Protein AF-W9JDF4-F1 (afdb_monomer_lite)

Radius of gyration: 18.67 Å; chains: 1; bounding box: 46×38×52 Å

InterPro domains:
  IPR006047 Glycosyl hydrolase family 13, catalytic domain [PF00128] (5-193)
  IPR017853 Glycoside hydrolase superfamily [SSF51445] (3-193)

Secondary structure (DSSP, 8-state):
-HHHHTTS----EEE-TT---HHHHHHHH-TTSTT----SSEEE--HHHHTTEETTEEEEE----HHHHHHHHHHHHTHHHHHS---EE-S--TTS--HHHHHT---HHHHHHHHHHHHHHHHHSSSEE---TTGGGT--PPPTT--GGG--SHHHHHHHHHHHHHTTS-HHHHHHHHHHHHHH-GGGG-S--

Organism: NCBI:txid660029

pLDDT: mean 92.73, std 7.71, range [53.25, 98.44]

Structure (mmCIF, N/CA/C/O backbone):
data_AF-W9JDF4-F1
#
_entry.id   AF-W9JDF4-F1
#
loop_
_atom_site.group_PDB
_atom_site.id
_atom_site.type_symbol
_atom_site.label_atom_id
_atom_site.label_alt_id
_atom_site.label_comp_id
_atom_site.label_asym_id
_atom_site.label_entity_id
_atom_site.label_seq_id
_atom_site.pdbx_PDB_ins_code
_atom_site.Cartn_x
_atom_site.Cartn_y
_atom_site.Cartn_z
_atom_site.occupancy
_atom_site.B_iso_or_equiv
_atom_site.auth_seq_id
_atom_site.auth_comp_id
_atom_site.auth_asym_id
_atom_site.auth_atom_id
_atom_site.pdbx_PDB_model_num
ATOM 1 N N . MET A 1 1 ? -24.219 11.509 7.228 1.00 68.25 1 MET A N 1
ATOM 2 C CA . MET A 1 1 ? -24.043 10.063 6.974 1.00 68.25 1 MET A CA 1
ATOM 3 C C . MET A 1 1 ? -24.678 9.248 8.098 1.00 68.25 1 MET A C 1
ATOM 5 O O . MET A 1 1 ? -25.552 8.436 7.824 1.00 68.25 1 MET A O 1
ATOM 9 N N . GLU A 1 2 ? -24.360 9.594 9.345 1.00 68.94 2 GLU A N 1
ATOM 10 C CA . GLU A 1 2 ? -24.915 9.027 10.584 1.00 68.94 2 GLU A CA 1
ATOM 11 C C . GLU A 1 2 ? -26.438 8.776 10.569 1.00 68.94 2 GLU A C 1
ATOM 13 O O . GLU A 1 2 ? -26.867 7.648 10.764 1.00 68.94 2 GLU A O 1
ATOM 18 N N . GLN A 1 3 ? -27.273 9.767 10.224 1.00 75.50 3 GLN A N 1
ATOM 19 C CA . GLN A 1 3 ? -28.743 9.607 10.222 1.00 75.50 3 GLN A CA 1
ATOM 20 C C . GLN A 1 3 ? -29.271 8.511 9.276 1.00 75.50 3 GLN A C 1
ATOM 22 O O . GLN A 1 3 ? -30.348 7.967 9.507 1.00 75.50 3 GLN A O 1
ATOM 27 N N . VAL A 1 4 ? -28.539 8.201 8.200 1.00 83.94 4 VAL A N 1
ATOM 28 C CA . VAL A 1 4 ? -28.930 7.175 7.216 1.00 83.94 4 VAL A CA 1
ATOM 29 C C . VAL A 1 4 ? -28.522 5.781 7.690 1.00 83.94 4 VAL A C 1
ATOM 31 O O . VAL A 1 4 ? -29.221 4.810 7.413 1.00 83.94 4 VAL A O 1
ATOM 34 N N . MET A 1 5 ? -27.397 5.691 8.399 1.00 85.44 5 MET A N 1
ATOM 35 C CA . MET A 1 5 ? -26.805 4.436 8.864 1.00 85.44 5 MET A CA 1
ATOM 36 C C . MET A 1 5 ? -27.311 4.025 10.251 1.00 85.44 5 MET A C 1
ATOM 38 O O . MET A 1 5 ? -27.402 2.834 10.517 1.00 85.44 5 MET A O 1
ATOM 42 N N . ALA A 1 6 ? -27.731 4.985 11.083 1.00 83.38 6 ALA A N 1
ATOM 43 C CA . ALA A 1 6 ? -28.211 4.774 12.451 1.00 83.38 6 ALA A CA 1
ATOM 44 C C . ALA A 1 6 ? -29.293 3.684 12.629 1.00 83.38 6 ALA A C 1
ATOM 46 O O . ALA A 1 6 ? -29.303 3.049 13.682 1.00 83.38 6 ALA A O 1
ATOM 47 N N . PRO A 1 7 ? -30.209 3.426 11.669 1.00 90.38 7 PRO A N 1
ATOM 48 C CA . PRO A 1 7 ? -31.181 2.339 11.804 1.00 90.38 7 PRO A CA 1
ATOM 49 C C . PRO A 1 7 ? -30.606 0.921 11.646 1.00 90.38 7 PRO A C 1
ATOM 51 O O . PRO A 1 7 ? -31.348 -0.041 11.846 1.00 90.38 7 PRO A O 1
ATOM 54 N N . TYR A 1 8 ? -29.343 0.770 11.237 1.00 91.75 8 TYR A N 1
ATOM 55 C CA . TYR A 1 8 ? -28.735 -0.515 10.892 1.00 91.75 8 TYR A CA 1
ATOM 56 C C . TYR A 1 8 ? -27.576 -0.857 11.836 1.00 91.75 8 TYR A C 1
ATOM 58 O O . TYR A 1 8 ? -26.759 -0.003 12.161 1.00 91.75 8 TYR A O 1
ATOM 66 N N . ASP A 1 9 ? -27.475 -2.129 12.224 1.00 92.88 9 ASP A N 1
ATOM 67 C CA . ASP A 1 9 ? -26.302 -2.682 12.911 1.00 92.88 9 ASP A CA 1
ATOM 68 C C . ASP A 1 9 ? -25.243 -3.052 11.862 1.00 92.88 9 ASP A C 1
ATOM 70 O O . ASP A 1 9 ? -25.242 -4.153 11.304 1.00 92.88 9 ASP A O 1
ATOM 74 N N . ILE A 1 10 ? -24.431 -2.066 11.485 1.00 91.88 10 ILE A N 1
ATOM 75 C CA . ILE A 1 10 ? -23.431 -2.170 10.419 1.00 91.88 10 ILE A CA 1
ATOM 76 C C . ILE A 1 10 ? -22.098 -1.588 10.872 1.00 91.88 10 ILE A C 1
ATOM 78 O O . ILE A 1 10 ? -22.049 -0.717 11.732 1.00 91.88 10 ILE A O 1
ATOM 82 N N . MET A 1 11 ? -21.027 -2.050 10.229 1.00 92.00 11 MET A N 1
ATOM 83 C CA . MET A 1 11 ? -19.694 -1.471 10.342 1.00 92.00 11 MET A CA 1
ATOM 84 C C . MET A 1 11 ? -19.319 -0.787 9.028 1.00 92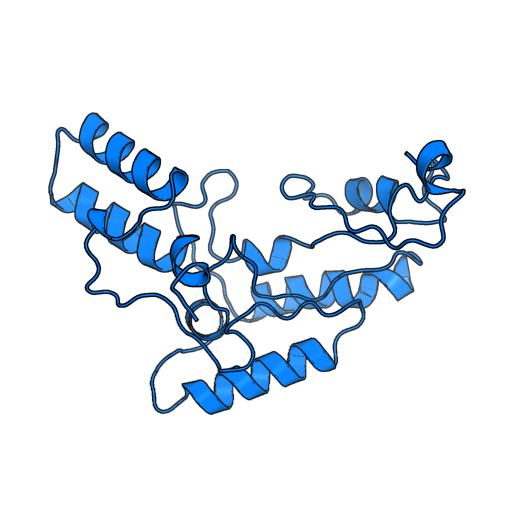.00 11 MET A C 1
ATOM 86 O O . MET A 1 11 ? -19.577 -1.308 7.938 1.00 92.00 11 MET A O 1
ATOM 90 N N . THR A 1 12 ? -18.693 0.375 9.142 1.00 93.12 12 THR A N 1
ATOM 91 C CA . THR A 1 12 ? -18.280 1.235 8.042 1.00 93.12 12 THR A CA 1
ATOM 92 C C . THR A 1 12 ? -16.779 1.483 8.077 1.00 93.12 12 THR A C 1
ATOM 94 O O . THR A 1 12 ? -16.187 1.814 9.102 1.00 93.12 12 THR A O 1
ATOM 97 N N . VAL A 1 13 ? -16.148 1.342 6.914 1.00 95.00 13 VAL A N 1
ATOM 98 C CA . VAL A 1 13 ? -14.732 1.649 6.724 1.00 95.00 13 VAL A CA 1
ATOM 99 C C . VAL A 1 13 ? -14.582 2.642 5.579 1.00 95.00 13 VAL A C 1
ATOM 101 O O . VAL A 1 13 ? -15.046 2.398 4.465 1.00 95.00 13 VAL A O 1
ATOM 104 N N . GLY A 1 14 ? -13.961 3.785 5.861 1.00 93.44 14 GLY A N 1
ATOM 105 C CA . GLY A 1 14 ? -13.687 4.823 4.870 1.00 93.44 14 GLY A CA 1
ATOM 106 C C . GLY A 1 14 ? -12.319 4.657 4.212 1.00 93.44 14 GLY A C 1
ATOM 107 O O . GLY A 1 14 ? -11.331 4.341 4.871 1.00 93.44 14 GLY A O 1
ATOM 108 N N . GLU A 1 15 ? -12.232 4.930 2.914 1.00 93.81 15 GLU A N 1
ATOM 109 C CA . GLU A 1 15 ? -10.959 5.065 2.202 1.00 93.81 15 GLU A CA 1
ATOM 110 C C . GLU A 1 15 ? -10.634 6.560 2.048 1.00 93.81 15 GLU A C 1
ATOM 112 O O . GLU A 1 15 ? -11.260 7.253 1.246 1.00 93.81 15 GLU A O 1
ATOM 117 N N . LEU A 1 16 ? -9.672 7.073 2.826 1.00 89.38 16 LEU A N 1
ATOM 118 C CA . LEU A 1 16 ? -9.290 8.496 2.836 1.00 89.38 16 LEU A CA 1
ATOM 119 C C . LEU A 1 16 ? -7.844 8.702 2.332 1.00 89.38 16 LEU A C 1
ATOM 121 O O . LEU A 1 16 ? -6.978 9.148 3.085 1.00 89.38 16 LEU A O 1
ATOM 125 N N . PRO A 1 17 ? -7.536 8.395 1.056 1.00 84.31 17 PRO A N 1
ATOM 126 C CA . PRO A 1 17 ? -6.156 8.340 0.564 1.00 84.31 17 PRO A CA 1
ATOM 127 C C . PRO A 1 17 ? -5.460 9.709 0.498 1.00 84.31 17 PRO A C 1
ATOM 129 O O . PRO A 1 17 ? -4.239 9.766 0.383 1.00 84.31 17 PRO A O 1
ATOM 132 N N . ASN A 1 18 ? -6.226 10.804 0.556 1.00 82.62 18 ASN A N 1
ATOM 133 C CA . ASN A 1 18 ? -5.736 12.181 0.454 1.00 82.62 18 ASN A CA 1
ATOM 134 C C . ASN A 1 18 ? -5.998 12.990 1.737 1.00 82.62 18 ASN A C 1
ATOM 136 O O . ASN A 1 18 ? -6.176 14.205 1.673 1.00 82.62 18 ASN A O 1
ATOM 140 N N . THR A 1 19 ? -6.039 12.320 2.889 1.00 85.94 19 THR A N 1
ATOM 141 C CA . THR A 1 19 ? -6.200 12.947 4.209 1.00 85.94 19 THR A CA 1
ATOM 142 C C . THR A 1 19 ? -4.969 12.623 5.064 1.00 85.94 19 THR A C 1
ATOM 144 O O . THR A 1 19 ? -5.023 11.725 5.901 1.00 85.94 19 THR A O 1
ATOM 147 N N . PRO A 1 20 ? -3.819 13.278 4.802 1.00 80.38 20 PRO A N 1
ATOM 148 C CA . PRO A 1 20 ? -2.547 12.935 5.446 1.00 80.38 20 PRO A CA 1
ATOM 149 C C . PRO A 1 20 ? -2.501 13.347 6.925 1.00 80.38 20 PRO A C 1
ATOM 151 O O . PRO A 1 20 ? -1.793 12.731 7.729 1.00 80.38 20 PRO A O 1
ATOM 154 N N . ASP A 1 21 ? -3.260 14.382 7.283 1.00 87.25 21 ASP A N 1
ATOM 155 C CA . ASP A 1 21 ? -3.288 14.936 8.626 1.00 87.25 21 ASP A CA 1
ATOM 156 C C . ASP A 1 21 ? -4.216 14.117 9.521 1.00 87.25 21 ASP A C 1
ATOM 158 O O . ASP A 1 21 ? -5.408 13.949 9.254 1.00 87.25 21 ASP A O 1
ATOM 162 N N . LEU A 1 22 ? -3.662 13.610 10.626 1.00 86.38 22 LEU A N 1
ATOM 163 C CA . LEU A 1 22 ? -4.410 12.768 11.557 1.00 86.38 22 LEU A CA 1
ATOM 164 C C . LEU A 1 22 ? -5.614 13.509 12.154 1.00 86.38 22 LEU A C 1
ATOM 166 O O . LEU A 1 22 ? -6.663 12.911 12.362 1.00 86.38 22 LEU A O 1
ATOM 170 N N . GLU A 1 23 ? -5.484 14.814 12.392 1.00 88.69 23 GLU A N 1
ATOM 171 C CA . GLU A 1 23 ? -6.574 15.650 12.901 1.00 88.69 23 GLU A CA 1
ATOM 172 C C . GLU A 1 23 ? -7.782 15.672 11.959 1.00 88.69 23 GLU A C 1
ATOM 174 O O . GLU A 1 23 ? -8.920 15.671 12.425 1.00 88.69 23 GLU A O 1
ATOM 179 N N . ASP A 1 24 ? -7.553 15.642 10.644 1.00 88.75 24 ASP A N 1
ATOM 180 C CA . ASP A 1 24 ? -8.631 15.577 9.661 1.00 88.75 24 ASP A CA 1
ATOM 181 C C . ASP A 1 24 ? -9.286 14.198 9.637 1.00 88.75 24 ASP A C 1
ATOM 183 O O . ASP A 1 24 ? -10.509 14.108 9.551 1.00 88.75 24 ASP A O 1
ATOM 187 N N . VAL A 1 25 ? -8.502 13.127 9.781 1.00 89.38 25 VAL A N 1
ATOM 188 C CA . VAL A 1 25 ? -9.035 11.763 9.916 1.00 89.38 25 VAL A CA 1
ATOM 189 C C . VAL A 1 25 ? -9.919 11.646 11.160 1.00 89.38 25 VAL A C 1
ATOM 191 O O . VAL A 1 25 ? -11.024 11.108 11.090 1.00 89.38 25 VAL A O 1
ATOM 194 N N . LEU A 1 26 ? -9.471 12.188 12.295 1.00 89.38 26 LEU A N 1
ATOM 195 C CA . LEU A 1 26 ? -10.186 12.108 13.571 1.00 89.38 26 LEU A CA 1
ATOM 196 C C . LEU A 1 26 ? -11.563 12.780 13.541 1.00 89.38 26 LEU A C 1
ATOM 198 O O . LEU A 1 26 ? -12.436 12.371 14.304 1.00 89.38 26 LEU A O 1
ATOM 202 N N . LYS A 1 27 ? -11.799 13.747 12.645 1.00 87.81 27 LYS A N 1
ATOM 203 C CA . LYS A 1 27 ? -13.133 14.345 12.441 1.00 87.81 27 LYS A CA 1
ATOM 204 C C . LYS A 1 27 ? -14.179 13.321 11.992 1.00 87.81 27 LYS A C 1
ATOM 206 O O . LYS A 1 27 ? -15.353 13.534 12.268 1.00 87.81 27 LYS A O 1
ATOM 211 N N . TYR A 1 28 ? -13.755 12.232 11.345 1.00 88.00 28 TYR A N 1
ATOM 212 C CA . TYR A 1 28 ? -14.642 11.189 10.825 1.00 88.00 28 TYR A CA 1
ATOM 213 C C . TYR A 1 28 ? -14.825 10.003 11.775 1.00 88.00 28 TYR A C 1
ATOM 215 O O . TYR A 1 28 ? -15.918 9.452 11.834 1.00 88.00 28 TYR A O 1
ATOM 223 N N . ILE A 1 29 ? -13.766 9.596 12.485 1.00 89.19 29 ILE A N 1
ATOM 224 C CA . ILE A 1 29 ? -13.743 8.329 13.243 1.00 89.19 29 ILE A CA 1
ATOM 225 C C . ILE A 1 29 ? -13.685 8.494 14.762 1.00 89.19 29 ILE A C 1
ATOM 227 O O . ILE A 1 29 ? -13.864 7.517 15.485 1.00 89.19 29 ILE A O 1
ATOM 231 N N . SER A 1 30 ? -13.374 9.690 15.277 1.00 85.56 30 SER A N 1
ATOM 232 C CA . SER A 1 30 ? -13.272 9.873 16.724 1.00 85.56 30 SER A CA 1
ATOM 233 C C . SER A 1 30 ? -14.647 10.153 17.328 1.00 85.56 30 SER A C 1
ATOM 235 O O . SER A 1 30 ? -15.294 11.121 16.920 1.00 85.56 30 SER A O 1
ATOM 237 N N . PRO A 1 31 ? -15.059 9.403 18.366 1.00 75.38 31 PRO A N 1
ATOM 238 C CA . PRO A 1 31 ? -16.312 9.665 19.075 1.00 75.38 31 PRO A CA 1
ATOM 239 C C . PRO A 1 31 ? -16.307 11.007 19.828 1.00 75.38 31 PRO A C 1
ATOM 241 O O . PRO A 1 31 ? -17.361 11.508 20.202 1.00 75.38 31 PRO A O 1
ATOM 244 N N . ASN A 1 32 ? -15.126 11.601 20.047 1.00 69.31 32 ASN A N 1
ATOM 245 C CA . ASN A 1 32 ? -14.938 12.834 20.816 1.00 69.31 32 ASN A CA 1
ATOM 246 C C . ASN A 1 32 ? -14.486 14.027 19.948 1.00 69.31 32 ASN A C 1
ATOM 248 O O . ASN A 1 32 ? -13.964 15.010 20.480 1.00 69.31 32 ASN A O 1
ATOM 252 N N . SER A 1 33 ? -14.614 13.947 18.618 1.00 67.56 33 SER A N 1
ATOM 253 C CA . SER A 1 33 ? -14.222 15.043 17.723 1.00 67.56 33 SER A CA 1
ATOM 254 C C . SER A 1 33 ? -15.092 16.294 17.941 1.00 67.56 33 SER A C 1
ATOM 256 O O . SER A 1 33 ? -16.210 16.210 18.444 1.00 67.56 33 SER A O 1
ATOM 258 N N . GLN A 1 34 ? -14.601 17.482 17.555 1.00 59.09 34 GLN A N 1
ATOM 259 C CA . GLN A 1 34 ? -15.353 18.745 17.700 1.00 59.09 34 GLN A CA 1
ATOM 260 C C . GLN A 1 34 ? -16.703 18.745 16.959 1.00 59.09 34 GLN A C 1
ATOM 262 O O . GLN A 1 34 ? -17.604 19.491 17.343 1.00 59.09 34 GLN A O 1
ATOM 267 N N . SER A 1 35 ? -16.847 17.928 15.911 1.00 54.78 35 SER A N 1
ATOM 268 C CA . SER A 1 35 ? -18.108 17.703 15.196 1.00 54.78 35 SER A CA 1
ATOM 269 C C . SER A 1 35 ? -19.040 16.718 15.911 1.00 54.78 35 SER A C 1
ATOM 271 O O . SER A 1 35 ? -20.215 16.662 15.563 1.00 54.78 35 SER A O 1
ATOM 273 N N . GLY A 1 36 ? -18.557 15.962 16.904 1.00 53.25 36 GLY A N 1
ATOM 274 C CA . GLY A 1 36 ? -19.337 15.018 17.712 1.00 53.25 36 GLY A CA 1
ATOM 275 C C . GLY A 1 36 ? -19.895 13.811 16.950 1.00 53.25 36 GLY A C 1
ATOM 276 O O . GLY A 1 36 ? -20.481 12.930 17.567 1.00 53.25 36 GLY A O 1
ATOM 277 N N . SER A 1 37 ? -19.718 13.757 15.630 1.00 62.38 37 SER A N 1
ATOM 278 C CA . SER A 1 37 ? -20.209 12.694 14.765 1.00 62.38 37 SER A CA 1
ATOM 279 C C . SER A 1 37 ? -19.054 11.769 14.405 1.00 62.38 37 SER A C 1
ATOM 281 O O . SER A 1 37 ? -18.238 12.086 13.538 1.00 62.38 37 SER A O 1
ATOM 283 N N . GLN A 1 38 ? -18.981 10.614 15.059 1.00 75.44 38 GLN A N 1
ATOM 284 C CA . GLN A 1 38 ? -18.322 9.454 14.469 1.00 75.44 38 GLN A CA 1
ATOM 285 C C . GLN A 1 38 ? -19.131 9.082 13.216 1.00 75.44 38 GLN A C 1
ATOM 287 O O . GLN A 1 38 ? -20.132 8.375 13.289 1.00 75.44 38 GLN A O 1
ATOM 292 N N . GLU A 1 39 ? -18.772 9.665 12.072 1.00 84.94 39 GLU A N 1
ATOM 293 C CA . GLU A 1 39 ? -19.497 9.478 10.813 1.00 84.94 39 GLU A CA 1
ATOM 294 C C . GLU A 1 39 ? -19.288 8.077 10.235 1.00 84.94 39 GLU A C 1
ATOM 296 O O . GLU A 1 39 ? -20.182 7.565 9.560 1.00 84.94 39 GLU A O 1
ATOM 301 N N . ILE A 1 40 ? -18.113 7.494 10.493 1.00 89.31 40 ILE A N 1
ATOM 302 C CA . ILE A 1 40 ? -17.710 6.140 10.106 1.00 89.31 40 ILE A CA 1
ATOM 303 C C . ILE A 1 40 ? -16.893 5.484 11.228 1.00 89.31 40 ILE A C 1
ATOM 305 O O . ILE A 1 40 ? -16.292 6.171 12.053 1.00 89.31 40 ILE A O 1
ATOM 309 N N . ASP A 1 41 ? -16.837 4.152 11.259 1.00 90.81 41 ASP A N 1
ATOM 310 C CA . ASP A 1 41 ? -16.242 3.412 12.382 1.00 90.81 41 ASP A CA 1
ATOM 311 C C . ASP A 1 41 ? -14.714 3.383 12.352 1.00 90.81 41 ASP A C 1
ATOM 313 O O . ASP A 1 41 ? -14.062 3.403 13.395 1.00 90.81 41 ASP A O 1
ATOM 317 N N . MET A 1 42 ? -14.132 3.310 11.156 1.00 92.75 42 MET A N 1
ATOM 318 C CA . MET A 1 42 ? -12.686 3.233 10.952 1.00 92.75 42 MET A CA 1
ATOM 319 C C . MET A 1 42 ? -12.295 3.693 9.546 1.00 92.75 42 MET A C 1
ATOM 321 O O . MET A 1 42 ? -13.138 3.842 8.661 1.00 92.75 42 MET A O 1
ATOM 325 N N . VAL A 1 43 ? -10.998 3.892 9.313 1.00 93.06 43 VAL A N 1
ATOM 326 C CA . VAL A 1 43 ? -10.466 4.235 7.985 1.00 93.06 43 VAL A CA 1
ATOM 327 C C . VAL A 1 43 ? -9.317 3.329 7.577 1.00 93.06 43 VAL A C 1
ATOM 329 O O . VAL A 1 43 ? -8.549 2.852 8.417 1.00 93.06 43 VAL A O 1
ATOM 332 N N . PHE A 1 44 ? -9.163 3.133 6.270 1.00 93.81 44 PHE A N 1
ATOM 333 C CA . PHE A 1 44 ? -7.930 2.607 5.705 1.00 93.81 44 PHE A CA 1
ATOM 334 C C . PHE A 1 44 ? -6.813 3.638 5.833 1.00 93.81 44 PHE A C 1
ATOM 336 O O . PHE A 1 44 ? -6.872 4.722 5.254 1.00 93.81 44 PHE A O 1
ATOM 343 N N . ASN A 1 45 ? -5.778 3.269 6.582 1.00 86.19 45 ASN A N 1
ATOM 344 C CA . ASN A 1 45 ? -4.544 4.028 6.679 1.00 86.19 45 ASN A CA 1
ATOM 345 C C . ASN A 1 45 ? -3.671 3.834 5.428 1.00 86.19 45 ASN A C 1
ATOM 347 O O . ASN A 1 45 ? -3.238 2.721 5.126 1.00 86.19 45 ASN A O 1
ATOM 351 N N . PHE A 1 46 ? -3.336 4.936 4.758 1.00 91.44 46 PHE A N 1
ATOM 352 C CA . PHE A 1 46 ? -2.467 4.918 3.586 1.00 91.44 46 PHE A CA 1
ATOM 353 C C . PHE A 1 46 ? -0.985 5.169 3.881 1.00 91.44 46 PHE A C 1
ATOM 355 O O . PHE A 1 46 ? -0.171 4.916 2.997 1.00 91.44 46 PHE A O 1
ATOM 362 N N . ASP A 1 47 ? -0.601 5.593 5.088 1.00 91.94 47 ASP A N 1
ATOM 363 C CA . ASP A 1 47 ? 0.785 5.938 5.436 1.00 91.94 47 ASP A CA 1
ATOM 364 C C . ASP A 1 47 ? 1.744 4.783 5.124 1.00 91.94 47 ASP A C 1
ATOM 366 O O . ASP A 1 47 ? 2.719 4.958 4.399 1.00 91.94 47 ASP A O 1
ATOM 370 N N . THR A 1 48 ? 1.426 3.575 5.604 1.00 92.94 48 THR A N 1
ATOM 371 C CA . THR A 1 48 ? 2.276 2.389 5.419 1.00 92.94 48 THR A CA 1
ATOM 372 C C . THR A 1 48 ? 2.335 1.956 3.956 1.00 92.94 48 THR A C 1
ATOM 374 O O . THR A 1 48 ? 3.404 1.644 3.435 1.00 92.94 48 THR A O 1
ATOM 377 N N . VAL A 1 49 ? 1.194 1.935 3.261 1.00 93.44 49 VAL A N 1
ATOM 378 C CA . VAL A 1 49 ? 1.129 1.453 1.873 1.00 93.44 49 VAL A CA 1
ATOM 379 C C . VAL A 1 49 ? 1.579 2.498 0.852 1.00 93.44 49 VAL A C 1
ATOM 381 O O . VAL A 1 49 ? 1.894 2.128 -0.279 1.00 93.44 49 VAL A O 1
ATOM 384 N N . ASN A 1 50 ? 1.682 3.771 1.232 1.00 93.12 50 ASN A N 1
ATOM 385 C CA . ASN A 1 50 ? 2.285 4.827 0.420 1.00 93.12 50 ASN A CA 1
ATOM 386 C C . ASN A 1 50 ? 3.803 4.931 0.607 1.00 93.12 50 ASN A C 1
ATOM 388 O O . ASN A 1 50 ? 4.448 5.634 -0.171 1.00 93.12 50 ASN A O 1
ATOM 392 N N . LEU A 1 51 ? 4.401 4.214 1.566 1.00 94.06 51 LEU A N 1
ATOM 393 C CA . LEU A 1 51 ? 5.858 4.146 1.673 1.00 94.06 51 LEU A CA 1
ATOM 394 C C . LEU A 1 51 ? 6.487 3.705 0.349 1.00 94.06 51 LEU A C 1
ATOM 396 O O . LEU A 1 51 ? 6.019 2.784 -0.335 1.00 94.06 51 LEU A O 1
ATOM 400 N N . GLY A 1 52 ? 7.549 4.419 -0.016 1.00 93.00 52 GLY A N 1
ATOM 401 C CA . GLY A 1 52 ? 8.242 4.251 -1.285 1.00 93.00 52 GLY A CA 1
ATOM 402 C C . GLY A 1 52 ? 7.555 4.892 -2.490 1.00 93.00 52 GLY A C 1
ATOM 403 O O . GLY A 1 52 ? 8.021 4.688 -3.608 1.00 93.00 52 GLY A O 1
ATOM 404 N N . GLN A 1 53 ? 6.485 5.672 -2.305 1.00 93.19 53 GLN A N 1
ATOM 405 C CA . GLN A 1 53 ? 5.807 6.421 -3.370 1.00 93.19 53 GLN A CA 1
ATOM 406 C C . GLN A 1 53 ? 5.988 7.928 -3.158 1.00 93.19 53 GLN A C 1
ATOM 408 O O . GLN A 1 53 ? 5.843 8.424 -2.042 1.00 93.19 53 GLN A O 1
ATOM 413 N N . THR A 1 54 ? 6.277 8.679 -4.225 1.00 93.62 54 THR A N 1
ATOM 414 C CA . THR A 1 54 ? 6.321 10.147 -4.134 1.00 93.62 54 THR A CA 1
ATOM 415 C C . THR A 1 54 ? 4.908 10.702 -3.900 1.00 93.62 54 THR A C 1
ATOM 417 O O . THR A 1 54 ? 3.993 10.359 -4.659 1.00 93.62 54 THR A O 1
ATOM 420 N N . PRO A 1 55 ? 4.697 11.592 -2.909 1.00 88.69 55 PRO A N 1
ATOM 421 C CA . PRO A 1 55 ? 3.415 12.265 -2.712 1.00 88.69 55 PRO A CA 1
ATOM 422 C C . PRO A 1 55 ? 2.929 12.955 -3.993 1.00 88.69 55 PRO A C 1
ATOM 424 O O . PRO A 1 55 ? 3.669 13.694 -4.639 1.00 88.69 55 PRO A O 1
ATOM 427 N N . GLY A 1 56 ? 1.688 12.680 -4.395 1.00 87.50 56 GLY A N 1
ATOM 428 C CA . GLY A 1 56 ? 1.100 13.210 -5.632 1.00 87.50 56 GLY A CA 1
ATOM 429 C C . GLY A 1 56 ? 1.568 12.532 -6.927 1.00 87.50 56 GLY A C 1
ATOM 430 O O . GLY A 1 56 ? 0.933 12.721 -7.963 1.00 87.50 56 GLY A O 1
ATOM 431 N N . ASN A 1 57 ? 2.611 11.695 -6.894 1.00 91.06 57 ASN A N 1
ATOM 432 C CA . ASN A 1 57 ? 3.061 10.923 -8.050 1.00 91.06 57 ASN A CA 1
ATOM 433 C C . ASN A 1 57 ? 3.566 9.527 -7.658 1.00 91.06 57 ASN A C 1
ATOM 435 O O . ASN A 1 57 ? 4.762 9.279 -7.519 1.00 91.06 57 ASN A O 1
ATOM 439 N N . ARG A 1 58 ? 2.634 8.575 -7.573 1.00 91.69 58 ARG A N 1
ATOM 440 C CA . ARG A 1 58 ? 2.928 7.167 -7.266 1.00 91.69 58 ARG A CA 1
ATOM 441 C C . ARG A 1 58 ? 3.982 6.542 -8.187 1.00 91.69 58 ARG A C 1
ATOM 443 O O . ARG A 1 58 ? 4.721 5.675 -7.740 1.00 91.69 58 ARG A O 1
ATOM 450 N N . PHE A 1 59 ? 4.035 6.952 -9.454 1.00 95.06 59 PHE A N 1
ATOM 451 C CA . PHE A 1 59 ? 4.914 6.362 -10.467 1.00 95.06 59 PHE A CA 1
ATOM 452 C C . PHE A 1 59 ? 6.354 6.856 -10.397 1.00 95.06 59 PHE A C 1
ATOM 454 O O . PHE A 1 59 ? 7.164 6.491 -11.244 1.00 95.06 59 PHE A O 1
ATOM 461 N N . LEU A 1 60 ? 6.675 7.681 -9.402 1.00 93.44 60 LEU A N 1
ATOM 462 C CA . LEU A 1 60 ? 8.036 8.040 -9.058 1.00 93.44 60 LEU A CA 1
ATOM 463 C C . LEU A 1 60 ? 8.367 7.402 -7.701 1.00 93.44 60 LEU A C 1
ATOM 465 O O . LEU A 1 60 ? 8.036 7.976 -6.658 1.00 93.44 60 LEU A O 1
ATOM 469 N N . PRO A 1 61 ? 8.952 6.194 -7.681 1.00 93.44 61 PRO A N 1
ATOM 470 C CA . PRO A 1 61 ? 9.268 5.521 -6.434 1.00 93.44 61 PRO A CA 1
ATOM 471 C C . PRO A 1 61 ? 10.414 6.224 -5.701 1.00 93.44 61 PRO A C 1
ATOM 473 O O . PRO A 1 61 ? 11.394 6.641 -6.317 1.00 93.44 61 PRO A O 1
ATOM 476 N N . ILE A 1 62 ? 10.325 6.287 -4.378 1.00 95.25 62 ILE A N 1
ATOM 477 C CA . ILE A 1 62 ? 11.380 6.797 -3.490 1.00 95.25 62 ILE A CA 1
ATOM 478 C C . ILE A 1 62 ? 11.882 5.685 -2.571 1.00 95.25 62 ILE A C 1
ATOM 480 O O . ILE A 1 62 ? 11.249 4.638 -2.429 1.00 95.25 62 ILE A O 1
ATOM 484 N N . SER A 1 63 ? 13.057 5.871 -1.979 1.00 94.19 63 SER A N 1
ATOM 485 C CA . SER A 1 63 ? 13.553 4.970 -0.940 1.00 94.19 63 SER A CA 1
ATOM 486 C C . SER A 1 63 ? 12.847 5.237 0.386 1.00 94.19 63 SER A C 1
ATOM 488 O O . SER A 1 63 ? 12.546 6.384 0.705 1.00 94.19 63 SER A O 1
ATOM 490 N N . PHE A 1 64 ? 12.658 4.184 1.166 1.00 95.56 64 PHE A N 1
ATOM 491 C CA . PHE A 1 64 ? 12.276 4.232 2.573 1.00 95.56 64 PHE A CA 1
ATOM 492 C C . PHE A 1 64 ? 13.098 3.178 3.319 1.00 95.56 64 PHE A C 1
ATOM 494 O O . PHE A 1 64 ? 13.669 2.280 2.687 1.00 95.56 64 PHE A O 1
ATOM 501 N N . ASP A 1 65 ? 13.170 3.280 4.638 1.00 95.19 65 ASP A N 1
ATOM 502 C CA . ASP A 1 65 ? 13.854 2.310 5.485 1.00 95.19 65 ASP A CA 1
ATOM 503 C C . ASP A 1 65 ? 12.905 1.603 6.475 1.00 95.19 65 ASP A C 1
ATOM 505 O O . ASP A 1 65 ? 11.690 1.814 6.524 1.00 95.19 65 ASP A O 1
ATOM 509 N N . ASN A 1 66 ? 13.473 0.713 7.290 1.00 93.88 66 ASN A N 1
ATOM 510 C CA . ASN A 1 66 ? 12.713 -0.021 8.301 1.00 93.88 66 ASN A CA 1
ATOM 511 C C . ASN A 1 66 ? 12.162 0.881 9.419 1.00 93.88 66 ASN A C 1
ATOM 513 O O . ASN A 1 66 ? 11.210 0.488 10.097 1.00 93.88 66 ASN A O 1
ATOM 517 N N . ASN A 1 67 ? 12.773 2.039 9.669 1.00 96.50 67 ASN A N 1
ATOM 518 C CA . ASN A 1 67 ? 12.288 2.993 10.659 1.00 96.50 67 ASN A CA 1
ATOM 519 C C . ASN A 1 67 ? 11.063 3.729 10.130 1.00 96.50 67 ASN A C 1
ATOM 521 O O . ASN A 1 67 ? 10.105 3.865 10.887 1.00 96.50 67 ASN A O 1
ATOM 525 N N . ASP A 1 68 ? 11.048 4.104 8.849 1.00 96.38 68 ASP A N 1
ATOM 526 C CA . ASP A 1 68 ? 9.870 4.677 8.189 1.00 96.38 68 ASP A CA 1
ATOM 527 C C . ASP A 1 68 ? 8.675 3.719 8.309 1.00 96.38 68 ASP A C 1
ATOM 529 O O . ASP A 1 68 ? 7.608 4.095 8.798 1.00 96.38 68 ASP A O 1
ATOM 533 N N . PHE A 1 69 ? 8.887 2.438 7.981 1.00 95.75 69 PHE A N 1
ATOM 534 C CA . PHE A 1 69 ? 7.866 1.393 8.111 1.00 95.75 69 PHE A CA 1
ATOM 535 C C . PHE A 1 69 ? 7.340 1.257 9.545 1.00 95.75 69 PHE A C 1
ATOM 537 O O . PHE A 1 69 ? 6.131 1.300 9.783 1.00 95.75 69 PHE A O 1
ATOM 544 N N . LYS A 1 70 ? 8.238 1.152 10.530 1.00 95.38 70 LYS A N 1
ATOM 545 C CA . LYS A 1 70 ? 7.859 1.059 11.950 1.00 95.38 70 LYS A CA 1
ATOM 546 C C . LYS A 1 70 ? 7.142 2.308 12.447 1.00 95.38 70 LYS A C 1
ATOM 548 O O . LYS A 1 70 ? 6.231 2.186 13.266 1.00 95.38 70 LYS A O 1
ATOM 553 N N . HIS A 1 71 ? 7.551 3.489 11.991 1.00 95.12 71 HIS A N 1
ATOM 554 C CA . HIS A 1 71 ? 6.941 4.752 12.383 1.00 95.12 71 HIS A CA 1
ATOM 555 C C . HIS A 1 71 ? 5.489 4.818 11.911 1.00 95.12 71 HIS A C 1
ATOM 557 O O . HIS A 1 71 ? 4.606 5.093 12.726 1.00 95.12 71 HIS A O 1
ATOM 563 N N . CYS A 1 72 ? 5.233 4.465 10.646 1.00 93.44 72 CYS A N 1
ATOM 564 C CA . CYS A 1 72 ? 3.880 4.357 10.110 1.00 93.44 72 CYS A CA 1
ATOM 565 C C . CYS A 1 72 ? 3.033 3.389 10.942 1.00 93.44 72 CYS A C 1
ATOM 567 O O . CYS A 1 72 ? 1.978 3.780 11.419 1.00 93.44 72 CYS A O 1
ATOM 569 N N . LEU A 1 73 ? 3.498 2.169 11.216 1.00 94.06 73 LEU A N 1
ATOM 570 C CA . LEU A 1 73 ? 2.712 1.211 12.010 1.00 94.06 73 LEU A CA 1
ATOM 571 C C . LEU A 1 73 ? 2.444 1.704 13.442 1.00 94.06 73 LEU A C 1
ATOM 573 O O . LEU A 1 73 ? 1.312 1.657 13.915 1.00 94.06 73 LEU A O 1
ATOM 577 N N . THR A 1 74 ? 3.467 2.235 14.116 1.00 93.44 74 THR A N 1
ATOM 578 C CA . THR A 1 74 ? 3.373 2.677 15.519 1.00 93.44 74 THR A CA 1
ATOM 579 C C . THR A 1 74 ? 2.433 3.870 15.695 1.00 93.44 74 THR A C 1
ATOM 581 O O . THR A 1 74 ? 1.779 3.983 16.732 1.00 93.44 74 THR A O 1
ATOM 584 N N . LYS A 1 75 ? 2.364 4.769 14.703 1.00 91.19 75 LYS A N 1
ATOM 585 C CA . LYS A 1 75 ? 1.433 5.908 14.705 1.00 91.19 75 LYS A CA 1
ATOM 586 C C . LYS A 1 75 ? -0.014 5.431 14.854 1.00 91.19 75 LYS A C 1
ATOM 588 O O . LYS A 1 75 ? -0.743 5.973 15.678 1.00 91.19 75 LYS A O 1
ATOM 593 N N . TRP A 1 76 ? -0.402 4.410 14.093 1.00 91.00 76 TRP A N 1
ATOM 594 C CA . TRP A 1 76 ? -1.778 3.905 14.067 1.00 91.00 76 TRP A CA 1
ATOM 595 C C . TRP A 1 76 ? -2.074 2.919 15.196 1.00 91.00 76 TRP A C 1
ATOM 597 O O . TRP A 1 76 ? -3.167 2.957 15.749 1.00 91.00 76 TRP A O 1
ATOM 607 N N . GLU A 1 77 ? -1.084 2.132 15.623 1.00 92.62 77 GLU A N 1
ATOM 608 C CA . GLU A 1 77 ? -1.189 1.252 16.798 1.00 92.62 77 GLU A CA 1
ATOM 609 C C . GLU A 1 77 ? -1.620 2.018 18.063 1.00 92.62 77 GLU A C 1
ATOM 611 O O . GLU A 1 77 ? -2.426 1.540 18.854 1.00 92.62 77 GLU A O 1
ATOM 616 N N . LYS A 1 78 ? -1.111 3.244 18.242 1.00 91.94 78 LYS A N 1
ATOM 617 C CA . LYS A 1 78 ? -1.402 4.101 19.405 1.00 91.94 78 LYS A CA 1
ATOM 618 C C . LYS A 1 78 ? -2.698 4.901 19.282 1.00 91.94 78 LYS A C 1
ATOM 620 O O . LYS A 1 78 ? -3.081 5.595 20.228 1.00 91.94 78 LYS A O 1
ATOM 625 N N . LEU A 1 79 ? -3.358 4.864 18.125 1.00 89.62 79 LEU A N 1
ATOM 626 C CA . LEU A 1 79 ? -4.524 5.701 17.854 1.00 89.62 79 LEU A CA 1
ATOM 627 C C . LEU A 1 79 ? -5.687 5.426 18.825 1.00 89.62 79 LEU A C 1
ATOM 629 O O . LEU A 1 79 ? -6.211 6.400 19.380 1.00 89.62 79 LEU A O 1
ATOM 633 N N . PRO A 1 80 ? -6.060 4.158 19.109 1.00 90.00 80 PRO A N 1
ATOM 634 C CA . PRO A 1 80 ? -7.183 3.879 20.001 1.00 90.00 80 PRO A CA 1
ATOM 635 C C . PRO A 1 80 ? -6.927 4.340 21.434 1.00 90.00 80 PRO A C 1
ATOM 637 O O . PRO A 1 80 ? -7.804 4.941 22.047 1.00 90.00 80 PRO A O 1
ATOM 640 N N . GLU A 1 81 ? -5.711 4.142 21.948 1.00 89.56 81 GLU A N 1
ATOM 641 C CA . GLU A 1 81 ? -5.331 4.573 23.300 1.00 89.56 81 GLU A CA 1
ATOM 642 C C . GLU A 1 81 ? -5.352 6.102 23.445 1.00 89.56 81 GLU A C 1
ATOM 644 O O . GLU A 1 81 ? -5.795 6.632 24.461 1.00 89.56 81 GLU A O 1
ATOM 649 N N . THR A 1 82 ? -4.889 6.824 22.423 1.00 87.44 82 THR A N 1
ATOM 650 C CA . THR A 1 82 ? -4.720 8.284 22.499 1.00 87.44 82 THR A CA 1
ATOM 651 C C . THR A 1 82 ? -5.984 9.072 22.162 1.00 87.44 82 THR A C 1
ATOM 653 O O . THR A 1 82 ? -6.105 10.220 22.587 1.00 87.44 82 THR A O 1
ATOM 656 N N . THR A 1 83 ? -6.928 8.487 21.413 1.00 87.62 83 THR A N 1
ATOM 657 C CA . THR A 1 83 ? -8.087 9.224 20.865 1.00 87.62 83 THR A CA 1
ATOM 658 C C . THR A 1 83 ? -9.440 8.530 21.039 1.00 87.62 83 THR A C 1
ATOM 660 O O . THR A 1 83 ? -10.477 9.156 20.811 1.00 87.62 83 THR A O 1
ATOM 663 N N . GLY A 1 84 ? -9.456 7.244 21.402 1.00 87.38 84 GLY A N 1
ATOM 664 C CA . GLY A 1 84 ? -10.659 6.408 21.394 1.00 87.38 84 GLY A CA 1
ATOM 665 C C . GLY A 1 84 ? -11.163 6.019 19.998 1.00 87.38 84 GLY A C 1
ATOM 666 O O . GLY A 1 84 ? -12.150 5.296 19.908 1.00 87.38 84 GLY A O 1
ATOM 667 N N . ALA A 1 85 ? -10.519 6.478 18.918 1.00 90.69 85 ALA A N 1
ATOM 668 C CA . ALA A 1 85 ? -10.886 6.123 17.549 1.00 90.69 85 ALA A CA 1
ATOM 669 C C . ALA A 1 85 ? -10.356 4.731 17.161 1.00 90.69 85 ALA A C 1
ATOM 671 O O . ALA A 1 85 ? -9.270 4.333 17.587 1.00 90.69 85 ALA A O 1
ATOM 672 N N . TRP A 1 86 ? -11.091 4.001 16.320 1.00 92.81 86 TRP A N 1
ATOM 673 C CA . TRP A 1 86 ? -10.676 2.675 15.853 1.00 92.81 86 TRP A CA 1
ATOM 674 C C . TRP A 1 86 ? -9.887 2.741 14.537 1.00 92.81 86 TRP A C 1
ATOM 676 O O . TRP A 1 86 ? -10.092 3.632 13.713 1.00 92.81 86 TRP A O 1
ATOM 686 N N . THR A 1 87 ? -8.972 1.790 14.327 1.00 92.31 87 THR A N 1
ATOM 687 C CA . THR A 1 87 ? -8.094 1.741 13.144 1.00 92.31 87 THR A CA 1
ATOM 688 C C . THR A 1 87 ? -8.201 0.414 12.395 1.00 92.31 87 THR A C 1
ATOM 690 O O . THR A 1 87 ? -8.683 -0.593 12.919 1.00 92.31 87 THR A O 1
ATOM 693 N N . THR A 1 88 ? -7.716 0.407 11.156 1.00 95.56 88 THR A N 1
ATOM 694 C CA . THR A 1 88 ? -7.526 -0.797 10.342 1.00 95.56 88 THR A CA 1
ATOM 695 C C . THR A 1 88 ? -6.060 -1.227 10.328 1.00 95.56 88 THR A C 1
ATOM 697 O O . THR A 1 88 ? -5.153 -0.414 10.522 1.00 95.56 88 THR A O 1
ATOM 700 N N . VAL A 1 89 ? -5.830 -2.514 10.070 1.00 96.12 89 VAL A N 1
ATOM 701 C CA . VAL A 1 89 ? -4.503 -3.120 9.924 1.00 96.12 89 VAL A CA 1
ATOM 702 C C . VAL A 1 89 ? -4.459 -3.867 8.595 1.00 96.12 89 VAL A C 1
ATOM 704 O O . VAL A 1 89 ? -5.143 -4.873 8.421 1.00 96.12 89 VAL A O 1
ATOM 707 N N . PHE A 1 90 ? -3.667 -3.382 7.638 1.00 96.81 90 PHE A N 1
ATOM 708 C CA . PHE A 1 90 ? -3.498 -4.038 6.340 1.00 96.81 90 PHE A CA 1
ATOM 709 C C . PHE A 1 90 ? -2.174 -3.646 5.678 1.00 96.81 90 PHE A C 1
ATOM 711 O O . PHE A 1 90 ? -1.609 -2.590 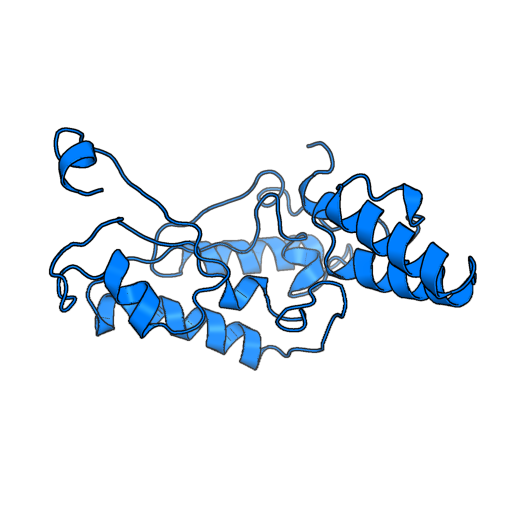5.959 1.00 96.81 90 PHE A O 1
ATOM 718 N N . LEU A 1 91 ? -1.693 -4.505 4.778 1.00 97.44 91 LEU A N 1
ATOM 719 C CA . LEU A 1 91 ? -0.537 -4.227 3.909 1.00 97.44 91 LEU A CA 1
ATOM 720 C C . LEU A 1 91 ? -0.855 -4.414 2.425 1.00 97.44 91 LEU A C 1
ATOM 722 O O . LEU A 1 91 ? -0.107 -3.929 1.578 1.00 97.44 91 LEU A O 1
ATOM 726 N N . GLU A 1 92 ? -1.949 -5.108 2.110 1.00 97.81 92 GLU A N 1
ATOM 727 C CA . GLU A 1 92 ? -2.367 -5.414 0.748 1.00 97.81 92 GLU A CA 1
ATOM 728 C C . GLU A 1 92 ? -3.837 -5.073 0.551 1.00 97.81 92 GLU A C 1
ATOM 730 O O . GLU A 1 92 ? -4.667 -5.209 1.449 1.00 97.81 92 GLU A O 1
ATOM 735 N N . ASN A 1 93 ? -4.145 -4.639 -0.661 1.00 97.31 93 ASN A N 1
ATOM 736 C CA . ASN A 1 93 ? -5.483 -4.576 -1.214 1.00 97.31 93 ASN A CA 1
ATOM 737 C C . ASN A 1 93 ? -5.344 -4.603 -2.747 1.00 97.31 93 ASN A C 1
ATOM 739 O O . ASN A 1 93 ? -4.240 -4.679 -3.283 1.00 97.31 93 ASN A O 1
ATOM 743 N N . HIS A 1 94 ? -6.454 -4.476 -3.466 1.00 97.19 94 HIS A N 1
ATOM 744 C CA . HIS A 1 94 ? -6.473 -4.457 -4.932 1.00 97.19 94 HIS A CA 1
ATOM 745 C C . HIS A 1 94 ? -5.715 -3.279 -5.595 1.00 97.19 94 HIS A C 1
ATOM 747 O O . HIS A 1 94 ? -5.612 -3.223 -6.826 1.00 97.19 94 HIS A O 1
ATOM 753 N N . ASP A 1 95 ? -5.203 -2.332 -4.810 1.00 96.62 95 ASP A N 1
ATOM 754 C CA . ASP A 1 95 ? -4.542 -1.102 -5.241 1.00 96.62 95 ASP A CA 1
ATOM 755 C C . ASP A 1 95 ? -3.064 -1.001 -4.825 1.00 96.62 95 ASP A C 1
ATOM 757 O O . ASP A 1 95 ? -2.383 -0.034 -5.198 1.00 96.62 95 ASP A O 1
ATOM 761 N N . GLN A 1 96 ? -2.546 -1.993 -4.100 1.00 95.75 96 GLN A N 1
ATOM 762 C CA . GLN A 1 96 ? -1.172 -2.051 -3.599 1.00 95.75 96 GLN A CA 1
ATOM 763 C C . GLN A 1 96 ? -0.484 -3.328 -4.088 1.00 95.75 96 GLN A C 1
ATOM 765 O O . GLN A 1 96 ? -1.125 -4.366 -4.165 1.00 95.75 96 GLN A O 1
ATOM 770 N N . GLY A 1 97 ? 0.814 -3.265 -4.404 1.00 95.31 97 GLY A N 1
ATOM 771 C CA . GLY A 1 97 ? 1.602 -4.473 -4.689 1.00 95.31 97 GLY A CA 1
ATOM 772 C C . GLY A 1 97 ? 1.711 -5.404 -3.475 1.00 95.31 97 GLY A C 1
ATOM 773 O O . GLY A 1 97 ? 1.307 -5.043 -2.365 1.00 95.31 97 GLY A O 1
ATOM 774 N N . ARG A 1 98 ? 2.269 -6.597 -3.676 1.00 97.94 98 ARG A N 1
ATOM 775 C CA . ARG A 1 98 ? 2.342 -7.653 -2.662 1.00 97.94 98 ARG A CA 1
ATOM 776 C C . ARG A 1 98 ? 3.301 -7.286 -1.539 1.00 97.94 98 ARG A C 1
ATOM 778 O O . ARG A 1 98 ? 4.435 -6.866 -1.762 1.00 97.94 98 ARG A O 1
ATOM 785 N N . SER A 1 99 ? 2.858 -7.477 -0.303 1.00 97.50 99 SER A N 1
ATOM 786 C CA . SER A 1 99 ? 3.576 -7.042 0.898 1.00 97.50 99 SER A CA 1
ATOM 787 C C . SER A 1 99 ? 4.942 -7.717 1.047 1.00 97.50 99 SER A C 1
ATOM 789 O O . SER A 1 99 ? 5.904 -7.071 1.464 1.00 97.50 99 SER A O 1
ATOM 791 N N . VAL A 1 100 ? 5.044 -8.986 0.637 1.00 97.50 100 VAL A N 1
ATOM 792 C CA . VAL A 1 100 ? 6.288 -9.769 0.633 1.00 97.50 100 VAL A CA 1
ATOM 793 C C . VAL A 1 100 ? 7.357 -9.119 -0.251 1.00 97.50 100 VAL A C 1
ATOM 795 O O . VAL A 1 100 ? 8.477 -8.907 0.218 1.00 97.50 100 VAL A O 1
ATOM 798 N N . SER A 1 101 ? 7.002 -8.769 -1.492 1.00 96.62 101 SER A N 1
ATOM 799 C CA . SER A 1 101 ? 7.895 -8.107 -2.453 1.00 96.62 101 SER A CA 1
ATOM 800 C C . SER A 1 101 ? 8.224 -6.677 -2.028 1.00 96.62 101 SER A C 1
ATOM 802 O O . SER A 1 101 ? 9.371 -6.247 -2.114 1.00 96.62 101 SER A O 1
ATOM 804 N N . ARG A 1 102 ? 7.235 -5.940 -1.510 1.00 95.12 102 ARG A N 1
ATOM 805 C CA . ARG A 1 102 ? 7.381 -4.511 -1.212 1.00 95.12 102 ARG A CA 1
ATOM 806 C C . ARG A 1 102 ? 8.183 -4.193 0.043 1.00 95.12 102 ARG A C 1
ATOM 808 O O . ARG A 1 102 ? 8.939 -3.225 0.035 1.00 95.12 102 ARG A O 1
ATOM 815 N N . PHE A 1 103 ? 7.965 -4.927 1.132 1.00 95.44 103 PHE A N 1
ATOM 816 C CA . PHE A 1 103 ? 8.462 -4.516 2.451 1.00 95.44 103 PHE A CA 1
ATOM 817 C C . PHE A 1 103 ? 9.661 -5.321 2.943 1.00 95.44 103 PHE A C 1
ATOM 819 O O . PHE A 1 103 ? 10.296 -4.904 3.910 1.00 95.44 103 PHE A O 1
ATOM 826 N N . VAL A 1 104 ? 9.968 -6.474 2.335 1.00 94.81 104 VAL A N 1
ATOM 827 C CA . VAL A 1 104 ? 11.026 -7.353 2.853 1.00 94.81 104 VAL A CA 1
ATOM 828 C C . VAL A 1 104 ? 11.842 -8.022 1.744 1.00 94.81 104 VAL A C 1
ATOM 830 O O . VAL A 1 104 ? 12.926 -7.547 1.423 1.00 94.81 104 VAL A O 1
ATOM 833 N N . SER A 1 105 ? 11.389 -9.162 1.218 1.00 93.81 105 SER A N 1
ATOM 834 C CA . SER A 1 105 ? 12.081 -9.934 0.183 1.00 93.81 105 SER A CA 1
ATOM 835 C C . SER A 1 105 ? 11.182 -11.065 -0.312 1.00 93.81 105 SER A C 1
ATOM 837 O O .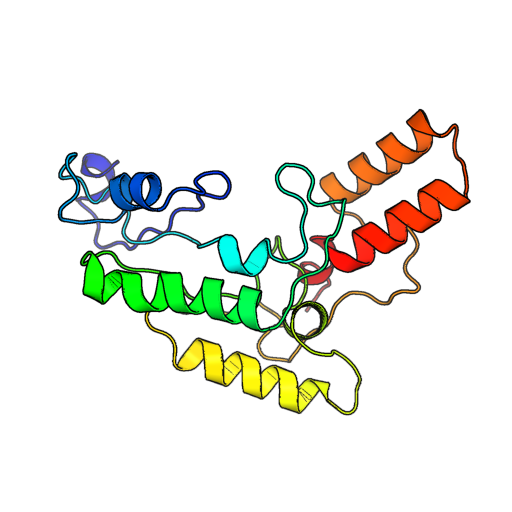 SER A 1 105 ? 10.654 -11.846 0.484 1.00 93.81 105 SER A O 1
ATOM 839 N N . ASP A 1 106 ? 11.061 -11.188 -1.629 1.00 94.69 106 ASP A N 1
ATOM 840 C CA . ASP A 1 106 ? 10.314 -12.240 -2.323 1.00 94.69 106 ASP A CA 1
ATOM 841 C C . ASP A 1 106 ? 11.194 -13.355 -2.904 1.00 94.69 106 ASP A C 1
ATOM 843 O O . ASP A 1 106 ? 10.678 -14.263 -3.579 1.00 94.69 106 ASP A O 1
ATOM 847 N N . LEU A 1 107 ? 12.493 -13.333 -2.577 1.00 96.25 107 LEU A N 1
ATOM 848 C CA . LEU A 1 107 ? 13.440 -14.386 -2.924 1.00 96.25 107 LEU A CA 1
ATOM 849 C C . LEU A 1 107 ? 12.936 -15.749 -2.412 1.00 96.25 107 LEU A C 1
ATOM 851 O O . LEU A 1 107 ? 12.464 -15.836 -1.268 1.00 96.25 107 LEU A O 1
ATOM 855 N N . PRO A 1 108 ? 13.029 -16.824 -3.220 1.00 96.19 108 PRO A N 1
ATOM 856 C CA . PRO A 1 108 ? 12.453 -18.128 -2.885 1.00 96.19 108 PRO A CA 1
ATOM 857 C C . PRO A 1 108 ? 12.858 -18.665 -1.507 1.00 96.19 108 PRO A C 1
ATOM 859 O O . PRO A 1 108 ? 12.028 -19.219 -0.789 1.00 96.19 108 PRO A O 1
ATOM 862 N N . GLU A 1 109 ? 14.109 -18.463 -1.099 1.00 96.94 109 GLU A N 1
ATOM 863 C CA . GLU A 1 109 ? 14.650 -18.929 0.178 1.00 96.94 109 GLU A CA 1
ATOM 864 C C . GLU A 1 109 ? 14.113 -18.169 1.405 1.00 96.94 109 GLU A C 1
ATOM 866 O O . GLU A 1 109 ? 14.196 -18.674 2.532 1.00 96.94 109 GLU A O 1
ATOM 871 N N . PHE A 1 110 ? 13.562 -16.964 1.225 1.00 96.88 110 PHE A N 1
ATOM 872 C CA . PHE A 1 110 ? 13.046 -16.121 2.312 1.00 96.88 110 PHE A CA 1
ATOM 873 C C . PHE A 1 110 ? 11.523 -16.005 2.316 1.00 96.88 110 PHE A C 1
ATOM 875 O O . PHE A 1 110 ? 10.952 -15.821 3.393 1.00 96.88 110 PHE A O 1
ATOM 882 N N . ARG A 1 111 ? 10.866 -16.175 1.164 1.00 96.25 111 ARG A N 1
ATOM 883 C CA . ARG A 1 111 ? 9.435 -15.907 0.951 1.00 96.25 111 ARG A CA 1
ATOM 884 C C . ARG A 1 111 ? 8.523 -16.441 2.052 1.00 96.25 111 ARG A C 1
ATOM 886 O O . ARG A 1 111 ? 7.753 -15.681 2.628 1.00 96.25 111 ARG A O 1
ATOM 893 N N . GLU A 1 112 ? 8.625 -17.727 2.383 1.00 97.62 112 GLU A N 1
ATOM 894 C CA . GLU A 1 112 ? 7.760 -18.344 3.399 1.00 97.62 112 GLU A CA 1
ATOM 895 C C . GLU A 1 112 ? 7.966 -17.722 4.790 1.00 97.62 112 GLU A C 1
ATOM 897 O O . GLU A 1 112 ? 7.006 -17.436 5.508 1.00 97.62 112 GLU A O 1
ATOM 902 N N . ARG A 1 113 ? 9.227 -17.483 5.172 1.00 98.19 113 ARG A N 1
ATOM 903 C CA . ARG A 1 113 ? 9.580 -16.880 6.466 1.00 98.19 113 ARG A CA 1
ATOM 904 C C . ARG A 1 113 ? 9.092 -15.438 6.548 1.00 98.19 113 ARG A C 1
ATOM 906 O O . ARG A 1 113 ? 8.542 -15.041 7.571 1.00 98.19 113 ARG A O 1
ATOM 913 N N . VAL A 1 114 ? 9.252 -14.687 5.462 1.00 97.88 114 VAL A N 1
ATOM 914 C CA . VAL A 1 114 ? 8.781 -13.305 5.331 1.00 97.88 114 VAL A CA 1
ATOM 915 C C . VAL A 1 114 ? 7.260 -13.231 5.421 1.00 97.88 114 VAL A C 1
ATOM 917 O O . VAL A 1 114 ? 6.744 -12.453 6.220 1.00 97.88 114 VAL A O 1
ATOM 920 N N . ALA A 1 115 ? 6.541 -14.064 4.667 1.00 98.19 115 ALA A N 1
ATOM 921 C CA . ALA A 1 115 ? 5.080 -14.088 4.685 1.00 98.19 115 ALA A CA 1
ATOM 922 C C . ALA A 1 115 ? 4.543 -14.379 6.095 1.00 98.19 115 ALA A C 1
ATOM 924 O O . ALA A 1 115 ? 3.674 -13.664 6.589 1.00 98.19 115 ALA A O 1
ATOM 925 N N . LYS A 1 116 ? 5.123 -15.362 6.796 1.00 98.44 116 LYS A N 1
ATOM 926 C CA . LYS A 1 116 ? 4.754 -15.685 8.185 1.00 98.44 116 LYS A CA 1
ATOM 927 C C . LYS A 1 116 ? 5.080 -14.557 9.163 1.00 98.44 116 LYS A C 1
ATOM 929 O O . LYS A 1 116 ? 4.289 -14.288 10.065 1.00 98.44 116 LYS A O 1
ATOM 934 N N . MET A 1 117 ? 6.221 -13.888 8.992 1.00 98.12 117 MET A N 1
ATOM 935 C CA . MET A 1 117 ? 6.600 -12.730 9.806 1.00 98.12 117 MET A CA 1
ATOM 936 C C . MET A 1 117 ? 5.594 -11.582 9.644 1.00 98.12 117 MET A C 1
ATOM 938 O O . MET A 1 117 ? 5.119 -11.053 10.646 1.00 98.12 117 MET A O 1
ATOM 942 N N . LEU A 1 118 ? 5.231 -11.232 8.406 1.00 97.94 118 LEU A N 1
ATOM 943 C CA . LEU A 1 118 ? 4.232 -10.196 8.122 1.00 97.94 118 LEU A CA 1
ATOM 944 C C . LEU A 1 118 ? 2.841 -10.596 8.629 1.00 97.94 118 LEU A C 1
ATOM 946 O O . LEU A 1 118 ? 2.163 -9.778 9.241 1.00 97.94 118 LEU A O 1
ATOM 950 N N . ALA A 1 119 ? 2.436 -11.857 8.460 1.00 98.25 119 ALA A N 1
ATOM 951 C CA . ALA A 1 119 ? 1.174 -12.358 9.003 1.00 98.25 119 ALA A CA 1
ATOM 952 C C . ALA A 1 119 ? 1.129 -12.256 10.538 1.00 98.25 119 ALA A C 1
ATOM 954 O O . ALA A 1 119 ? 0.120 -11.839 11.099 1.00 98.25 119 ALA A O 1
ATOM 955 N N . THR A 1 120 ? 2.236 -12.585 11.213 1.00 98.25 120 THR A N 1
ATOM 956 C CA . THR A 1 120 ? 2.352 -12.481 12.677 1.00 98.25 120 THR A CA 1
ATOM 957 C C . THR A 1 120 ? 2.257 -11.028 13.122 1.00 98.25 120 THR A C 1
ATOM 959 O O . THR A 1 120 ? 1.517 -10.723 14.050 1.00 98.25 120 THR A O 1
ATOM 962 N N . LEU A 1 121 ? 2.955 -10.123 12.429 1.00 97.19 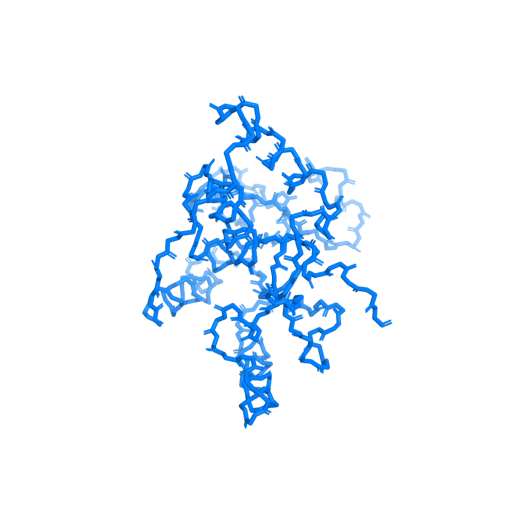121 LEU A N 1
ATOM 963 C CA . LEU A 1 121 ? 2.865 -8.688 12.674 1.00 97.19 121 LEU A CA 1
ATOM 964 C C . LEU A 1 121 ? 1.407 -8.217 12.600 1.00 97.19 121 LEU A C 1
ATOM 966 O O . LEU A 1 121 ? 0.893 -7.718 13.594 1.00 97.19 121 LEU A O 1
ATOM 970 N N . LEU A 1 122 ? 0.712 -8.459 11.484 1.00 96.50 122 LEU A N 1
ATOM 971 C CA . LEU A 1 122 ? -0.673 -8.000 11.304 1.00 96.50 122 LEU A CA 1
ATOM 972 C C . LEU A 1 122 ? -1.655 -8.629 12.298 1.00 96.50 122 LEU A C 1
ATOM 974 O O . LEU A 1 122 ? -2.570 -7.952 12.750 1.00 96.50 122 LEU A O 1
ATOM 978 N N . ALA A 1 123 ? -1.451 -9.892 12.678 1.00 97.19 123 ALA A N 1
ATOM 979 C CA . ALA A 1 123 ? -2.293 -10.577 13.659 1.00 97.19 123 ALA A CA 1
ATOM 980 C C . ALA A 1 123 ? -2.102 -10.074 15.102 1.00 97.19 123 ALA A C 1
ATOM 982 O O . ALA A 1 123 ? -2.905 -10.406 15.971 1.00 97.19 123 ALA A O 1
ATOM 983 N N . THR A 1 124 ? -1.034 -9.317 15.371 1.00 96.81 124 THR A N 1
ATOM 984 C CA . THR A 1 124 ? -0.692 -8.814 16.715 1.00 96.81 124 THR A CA 1
ATOM 985 C C . THR A 1 124 ? -0.850 -7.305 16.868 1.00 96.81 124 THR A C 1
ATOM 987 O O . THR A 1 124 ? -0.646 -6.794 17.965 1.00 96.81 124 THR A O 1
ATOM 990 N N . MET A 1 125 ? -1.215 -6.602 15.796 1.00 95.81 125 MET A N 1
ATOM 991 C CA . MET A 1 125 ? -1.473 -5.165 15.826 1.00 95.81 125 MET A CA 1
ATOM 992 C C . MET A 1 125 ? -2.892 -4.852 16.300 1.00 95.81 125 MET A C 1
ATOM 994 O O . MET A 1 125 ? -3.833 -5.617 16.075 1.00 95.81 125 MET A O 1
ATOM 998 N N . THR A 1 126 ? -3.052 -3.686 16.912 1.00 95.38 126 THR A N 1
ATOM 999 C CA . THR A 1 126 ? -4.340 -3.150 17.341 1.00 95.38 126 THR A CA 1
ATOM 1000 C C . THR A 1 126 ? -5.114 -2.602 16.145 1.00 95.38 126 THR A C 1
ATOM 1002 O O . THR A 1 126 ? -4.645 -1.726 15.421 1.00 95.38 126 THR A O 1
ATOM 1005 N N . GLY A 1 127 ? -6.341 -3.089 15.968 1.00 94.94 127 GLY A N 1
ATOM 1006 C CA . GLY A 1 127 ? -7.274 -2.638 14.940 1.00 94.94 127 GLY A CA 1
ATOM 1007 C C . GLY A 1 127 ? -7.977 -3.804 14.257 1.00 94.94 127 GLY A C 1
ATOM 1008 O O . GLY A 1 127 ? -7.828 -4.961 14.646 1.00 94.94 127 GLY A O 1
ATOM 1009 N N . THR A 1 128 ? -8.760 -3.501 13.226 1.00 96.94 128 THR A N 1
ATOM 1010 C CA . THR A 1 128 ? -9.424 -4.529 12.412 1.00 96.94 128 THR A CA 1
ATOM 1011 C C . THR A 1 128 ? -8.472 -5.020 11.315 1.00 96.94 128 THR A C 1
ATOM 1013 O O . THR A 1 128 ? -8.124 -4.220 10.439 1.00 96.94 128 THR A O 1
ATOM 1016 N N . PRO A 1 129 ? -8.046 -6.299 11.316 1.00 96.50 129 PRO A N 1
ATOM 1017 C CA . PRO A 1 129 ? -7.166 -6.830 10.284 1.00 96.50 129 PRO A CA 1
ATOM 1018 C C . PRO A 1 129 ? -7.919 -7.074 8.971 1.00 96.50 129 PRO A C 1
ATOM 1020 O O . PRO A 1 129 ? -8.983 -7.693 8.957 1.00 96.50 129 PRO A O 1
ATOM 1023 N N . PHE A 1 130 ? -7.330 -6.642 7.857 1.00 97.88 130 PHE A N 1
ATOM 1024 C CA . PHE A 1 130 ? -7.774 -6.979 6.506 1.00 97.88 130 PHE A CA 1
ATOM 1025 C C . PHE A 1 130 ? -6.697 -7.815 5.817 1.00 97.88 130 PHE A C 1
ATOM 1027 O O . PHE A 1 130 ? -5.550 -7.389 5.675 1.00 97.88 130 PHE A O 1
ATOM 1034 N N . LEU A 1 131 ? -7.092 -9.011 5.383 1.00 97.81 131 LEU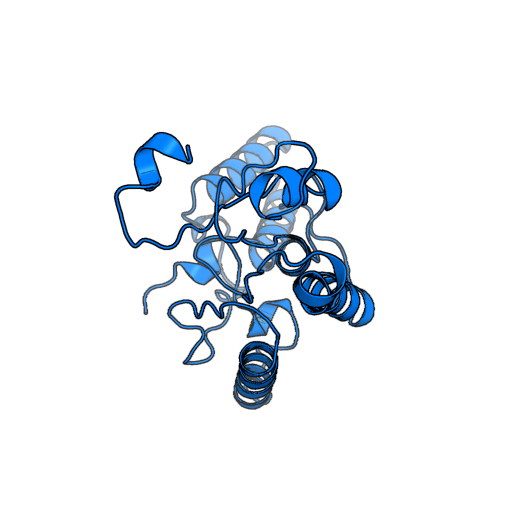 A N 1
ATOM 1035 C CA . LEU A 1 131 ? -6.262 -9.943 4.629 1.00 97.81 131 LEU A CA 1
ATOM 1036 C C . LEU A 1 131 ? -6.761 -9.972 3.184 1.00 97.81 131 LEU A C 1
ATOM 1038 O O . LEU A 1 131 ? -7.939 -10.240 2.943 1.00 97.81 131 LEU A O 1
ATOM 1042 N N . TYR A 1 132 ? -5.885 -9.672 2.229 1.00 98.44 132 TYR A N 1
ATOM 1043 C CA . TYR A 1 132 ? -6.250 -9.646 0.814 1.00 98.44 132 TYR A CA 1
ATOM 1044 C C . TYR A 1 132 ? -5.974 -10.995 0.139 1.00 98.44 132 TYR A C 1
ATOM 1046 O O . TYR A 1 132 ? -5.021 -11.681 0.493 1.00 98.44 132 TYR A O 1
ATOM 1054 N N . GLN A 1 133 ? -6.785 -11.371 -0.856 1.00 98.31 133 GLN A N 1
ATOM 1055 C CA . GLN A 1 133 ? -6.637 -12.644 -1.569 1.00 98.31 133 GLN A CA 1
ATOM 1056 C C . GLN A 1 133 ? -5.215 -12.830 -2.122 1.00 98.31 133 GLN A C 1
ATOM 1058 O O . GLN A 1 133 ? -4.678 -11.961 -2.822 1.00 98.31 133 GLN A O 1
ATOM 1063 N N . GLY A 1 134 ? -4.592 -13.960 -1.806 1.00 98.06 134 GLY A N 1
ATOM 1064 C CA . GLY A 1 134 ? -3.219 -14.259 -2.201 1.00 98.06 134 GLY A CA 1
ATOM 1065 C C . GLY A 1 134 ? -2.189 -13.940 -1.135 1.00 98.06 134 GLY A C 1
ATOM 1066 O O . GLY A 1 134 ? -1.112 -14.540 -1.121 1.00 98.06 134 GLY A O 1
ATOM 1067 N N . GLN A 1 135 ? -2.507 -13.035 -0.213 1.00 98.12 135 GLN A N 1
ATOM 1068 C CA . GLN A 1 135 ? -1.615 -12.698 0.888 1.00 98.12 135 GLN A CA 1
ATOM 1069 C C . GLN A 1 135 ? -1.420 -13.905 1.818 1.00 98.12 135 GLN A C 1
ATOM 1071 O O . GLN A 1 135 ? -0.313 -14.150 2.294 1.00 98.12 135 GLN A O 1
ATOM 1076 N N . GLU A 1 136 ? -2.464 -14.711 2.020 1.00 97.50 136 GLU A N 1
ATOM 1077 C CA . GLU A 1 136 ? -2.456 -15.914 2.859 1.00 97.50 136 GLU A CA 1
ATOM 1078 C C . GLU A 1 136 ? -1.562 -17.038 2.320 1.00 97.50 136 GLU A C 1
ATOM 1080 O O . GLU A 1 136 ? -1.067 -17.857 3.095 1.00 97.50 136 GLU A O 1
ATOM 1085 N N . ILE A 1 137 ? -1.317 -17.054 1.008 1.00 96.69 137 ILE A N 1
ATOM 1086 C CA . ILE A 1 137 ? -0.401 -17.992 0.340 1.00 96.69 137 ILE A CA 1
ATOM 1087 C C . ILE A 1 137 ? 0.947 -17.344 -0.019 1.00 96.69 137 ILE A C 1
ATOM 1089 O O . ILE A 1 137 ? 1.763 -17.956 -0.706 1.00 96.69 137 ILE A O 1
ATOM 1093 N N . GLY A 1 138 ? 1.202 -16.116 0.447 1.00 96.94 138 GLY A N 1
ATOM 1094 C CA . GLY A 1 138 ? 2.462 -15.408 0.220 1.00 96.94 138 GLY A CA 1
ATOM 1095 C C . GLY A 1 138 ? 2.723 -15.080 -1.251 1.00 96.94 138 GLY A C 1
ATOM 1096 O O . GLY A 1 138 ? 3.856 -15.237 -1.715 1.00 96.94 138 GLY A O 1
ATOM 1097 N N . MET A 1 139 ? 1.686 -14.664 -1.991 1.00 97.88 139 MET A N 1
ATOM 1098 C CA . MET A 1 139 ? 1.845 -14.164 -3.359 1.00 97.88 139 MET A CA 1
ATOM 1099 C C . MET A 1 139 ? 2.845 -13.008 -3.415 1.00 97.88 139 MET A C 1
ATOM 1101 O O . MET A 1 139 ? 3.009 -12.245 -2.464 1.00 97.88 139 MET A O 1
ATOM 1105 N N . ILE A 1 140 ? 3.503 -12.890 -4.563 1.00 97.62 140 ILE A N 1
ATOM 1106 C CA . ILE A 1 140 ? 4.535 -11.890 -4.837 1.00 97.62 140 ILE A CA 1
ATOM 1107 C C . ILE A 1 140 ? 4.152 -11.058 -6.054 1.00 97.62 140 ILE A C 1
ATOM 1109 O O . ILE A 1 140 ? 3.193 -11.390 -6.760 1.00 97.62 140 ILE A O 1
ATOM 1113 N N . ASP A 1 141 ? 4.882 -9.973 -6.275 1.00 97.50 141 ASP A N 1
ATOM 1114 C CA . ASP A 1 141 ? 4.684 -9.139 -7.449 1.00 97.50 141 ASP A CA 1
ATOM 1115 C C . ASP A 1 141 ? 4.894 -9.935 -8.751 1.00 97.50 141 ASP A C 1
ATOM 1117 O O . ASP A 1 141 ? 5.459 -11.033 -8.788 1.00 97.50 141 ASP A O 1
ATOM 1121 N N . GLY A 1 142 ? 4.381 -9.373 -9.845 1.00 96.06 142 GLY A N 1
ATOM 1122 C CA . GLY A 1 142 ? 4.585 -9.923 -11.186 1.00 96.06 142 GLY A CA 1
ATOM 1123 C C . GLY A 1 142 ? 6.078 -9.979 -11.531 1.00 96.06 142 GLY A C 1
ATOM 1124 O O . GLY A 1 142 ? 6.862 -9.229 -10.955 1.00 96.06 142 GLY A O 1
ATOM 1125 N N . PRO A 1 143 ? 6.513 -10.852 -12.449 1.00 95.19 143 PRO A N 1
ATOM 1126 C CA . PRO A 1 143 ? 7.929 -11.002 -12.762 1.00 95.19 143 PRO A CA 1
ATOM 1127 C C . PRO A 1 143 ? 8.520 -9.728 -13.379 1.00 95.19 143 PRO A C 1
ATOM 1129 O O . PRO A 1 143 ? 7.927 -9.148 -14.284 1.00 95.19 143 PRO A O 1
ATOM 1132 N N . GLU A 1 144 ? 9.753 -9.377 -12.995 1.00 93.81 144 GLU A N 1
ATOM 1133 C CA . GLU A 1 144 ? 10.487 -8.211 -13.530 1.00 93.81 144 GLU A CA 1
ATOM 1134 C C . GLU A 1 144 ? 10.652 -8.225 -15.059 1.00 93.81 144 GLU A C 1
ATOM 1136 O O . GLU A 1 144 ? 10.866 -7.192 -15.684 1.00 93.81 144 GLU A O 1
ATOM 1141 N N . SER A 1 145 ? 10.538 -9.404 -15.678 1.00 95.12 145 SER A N 1
ATOM 1142 C CA . SER A 1 145 ? 10.558 -9.580 -17.134 1.00 95.12 145 SER A CA 1
ATOM 1143 C C . SER A 1 145 ? 9.320 -9.033 -17.861 1.00 95.12 145 SER A C 1
ATOM 1145 O O . SER A 1 145 ? 9.284 -9.055 -19.092 1.00 95.12 145 SER A O 1
ATOM 1147 N N . TRP A 1 146 ? 8.284 -8.598 -17.138 1.00 96.56 146 TRP A N 1
ATOM 1148 C CA . TRP A 1 146 ? 7.098 -8.002 -17.741 1.00 96.56 146 TRP A CA 1
ATOM 1149 C C . TRP A 1 146 ? 7.440 -6.751 -18.546 1.00 96.56 146 TRP A C 1
ATOM 1151 O O . TRP A 1 146 ? 8.060 -5.807 -18.061 1.00 96.56 146 TRP A O 1
ATOM 1161 N N . SER A 1 147 ? 6.971 -6.734 -19.791 1.00 96.44 147 SER A N 1
ATOM 1162 C CA . SER A 1 147 ? 6.981 -5.517 -20.595 1.00 96.44 147 SER A CA 1
ATOM 1163 C C . SER A 1 147 ? 5.943 -4.519 -20.073 1.00 96.44 147 SER A C 1
ATOM 1165 O O . SER A 1 147 ? 4.996 -4.893 -19.379 1.00 96.44 147 SER A O 1
ATOM 1167 N N . ALA A 1 148 ? 6.068 -3.251 -20.475 1.00 95.75 148 ALA A N 1
ATOM 1168 C CA . ALA A 1 148 ? 5.088 -2.213 -20.155 1.00 95.75 148 ALA A CA 1
ATOM 1169 C C . ALA A 1 148 ? 3.643 -2.607 -20.520 1.00 95.75 148 ALA A C 1
ATOM 1171 O O . ALA A 1 148 ? 2.701 -2.198 -19.846 1.00 95.75 148 ALA A O 1
ATOM 1172 N N . ASP A 1 149 ? 3.466 -3.416 -21.569 1.00 95.38 149 ASP A N 1
ATOM 1173 C CA . ASP A 1 149 ? 2.148 -3.798 -22.066 1.00 95.38 149 ASP A CA 1
ATOM 1174 C C . ASP A 1 149 ? 1.491 -4.904 -21.223 1.00 95.38 149 ASP A C 1
ATOM 1176 O O . ASP A 1 149 ? 0.285 -5.112 -21.352 1.00 95.38 149 ASP A O 1
ATOM 1180 N N . GLU A 1 150 ? 2.222 -5.593 -20.337 1.00 96.94 150 GLU A N 1
ATOM 1181 C CA . GLU A 1 150 ? 1.650 -6.569 -19.389 1.00 96.94 150 GLU A CA 1
ATOM 1182 C C . GLU A 1 150 ? 0.826 -5.899 -18.280 1.00 96.94 150 GLU A C 1
ATOM 1184 O O . GLU A 1 150 ? -0.093 -6.505 -17.731 1.00 96.94 150 GLU A O 1
ATOM 1189 N N . TYR A 1 151 ? 1.070 -4.615 -18.013 1.00 97.06 151 TYR A N 1
ATOM 1190 C CA . TYR A 1 151 ? 0.318 -3.831 -17.039 1.00 97.06 151 TYR A CA 1
ATOM 1191 C C . TYR A 1 151 ? -1.010 -3.348 -17.639 1.00 97.06 151 TYR A C 1
ATOM 1193 O O . TYR A 1 151 ? -1.062 -2.384 -18.405 1.00 97.06 151 TYR A O 1
ATOM 1201 N N . LYS A 1 152 ? -2.112 -4.019 -17.287 1.00 96.00 152 LYS A N 1
ATOM 1202 C CA . LYS A 1 152 ? -3.449 -3.785 -17.869 1.00 96.00 152 LYS A CA 1
ATOM 1203 C C . LYS A 1 152 ? -4.264 -2.729 -17.126 1.00 96.00 152 LYS A C 1
ATOM 1205 O O . LYS A 1 152 ? -5.282 -2.253 -17.627 1.00 96.00 152 LYS A O 1
ATOM 1210 N N . CYS A 1 153 ? -3.857 -2.357 -15.919 1.00 97.00 153 CYS A N 1
ATOM 1211 C CA . CYS A 1 153 ? -4.491 -1.309 -15.140 1.00 97.00 153 CYS A CA 1
ATOM 1212 C C . CYS A 1 153 ? -4.493 0.010 -15.918 1.00 97.00 153 CYS A C 1
ATOM 1214 O O . CYS A 1 153 ? -3.444 0.502 -16.326 1.00 97.00 153 CYS A O 1
ATOM 1216 N N . VAL A 1 154 ? -5.662 0.649 -16.016 1.00 97.38 154 VAL A N 1
ATOM 1217 C CA . VAL A 1 154 ? -5.831 1.938 -16.711 1.00 97.38 154 VAL A CA 1
ATOM 1218 C C . VAL A 1 154 ? -4.844 3.015 -16.245 1.00 97.38 154 VAL A C 1
ATOM 1220 O O . VAL A 1 154 ? -4.356 3.797 -17.050 1.00 97.38 154 VAL A O 1
ATOM 1223 N N . ARG A 1 155 ? -4.494 3.039 -14.951 1.00 95.50 155 ARG A N 1
ATOM 1224 C CA . ARG A 1 155 ? -3.507 3.986 -14.414 1.00 95.50 155 ARG A CA 1
ATOM 1225 C C . ARG A 1 155 ? -2.096 3.693 -14.933 1.00 95.50 155 ARG A C 1
ATOM 1227 O O . ARG A 1 155 ? -1.402 4.629 -15.310 1.00 95.50 155 ARG A O 1
ATOM 1234 N N . SER A 1 156 ? -1.697 2.421 -14.958 1.00 96.94 156 SER A N 1
ATOM 1235 C CA . SER A 1 156 ? -0.392 1.976 -15.460 1.00 96.94 156 SER A CA 1
ATOM 1236 C C . SER A 1 156 ? -0.283 2.224 -16.968 1.00 96.94 156 SER A C 1
ATOM 1238 O O . SER A 1 156 ? 0.691 2.812 -17.432 1.00 96.94 156 SER A O 1
ATOM 1240 N N . PHE A 1 157 ? -1.337 1.880 -17.715 1.00 97.12 157 PHE A N 1
ATOM 1241 C CA . PHE A 1 157 ? -1.446 2.154 -19.146 1.00 97.12 157 PHE A CA 1
ATOM 1242 C C . PHE A 1 157 ? -1.320 3.651 -19.447 1.00 97.12 157 PHE A C 1
ATOM 1244 O O . PHE A 1 157 ? -0.464 4.041 -20.236 1.00 97.12 157 PHE A O 1
ATOM 1251 N N . ASN A 1 158 ? -2.116 4.500 -18.786 1.00 97.81 158 ASN A N 1
ATOM 1252 C CA . ASN A 1 158 ? -2.082 5.947 -19.011 1.00 97.81 158 ASN A CA 1
ATOM 1253 C C . ASN A 1 158 ? -0.711 6.552 -18.686 1.00 97.81 158 ASN A C 1
ATOM 1255 O O . ASN A 1 158 ? -0.254 7.426 -19.414 1.00 97.81 158 ASN A O 1
ATOM 1259 N N . TYR A 1 159 ? -0.042 6.079 -17.630 1.00 97.38 159 TYR A N 1
ATOM 1260 C CA . TYR A 1 159 ? 1.316 6.512 -17.299 1.00 97.38 159 TYR A CA 1
ATOM 1261 C C . TYR A 1 159 ? 2.311 6.180 -18.418 1.00 97.38 159 TYR A C 1
ATOM 1263 O O . TYR A 1 159 ? 3.070 7.045 -18.844 1.00 97.38 159 TYR A O 1
ATOM 1271 N N . ILE A 1 160 ? 2.276 4.957 -18.951 1.00 97.81 160 ILE A N 1
ATOM 1272 C CA . ILE A 1 160 ? 3.163 4.558 -20.052 1.00 97.81 160 ILE A CA 1
ATOM 1273 C C . ILE A 1 160 ? 2.854 5.330 -21.336 1.00 97.81 160 ILE A C 1
ATOM 1275 O O . ILE A 1 160 ? 3.787 5.733 -22.028 1.00 97.81 160 ILE A O 1
ATOM 1279 N N . GLN A 1 161 ? 1.578 5.562 -21.659 1.00 97.88 161 GLN A N 1
ATOM 1280 C CA . GLN A 1 161 ? 1.206 6.372 -22.826 1.00 97.88 161 GLN A CA 1
ATOM 1281 C C . GLN A 1 161 ? 1.713 7.809 -22.698 1.00 97.88 161 GLN A C 1
ATOM 1283 O O . GLN A 1 161 ? 2.351 8.318 -23.612 1.00 97.88 161 GLN A O 1
ATOM 1288 N N . ASP A 1 162 ? 1.543 8.425 -21.529 1.00 97.69 162 ASP A N 1
ATOM 1289 C CA . ASP A 1 162 ? 2.049 9.770 -21.255 1.00 97.69 162 ASP A CA 1
ATOM 1290 C C . ASP A 1 162 ? 3.579 9.869 -21.420 1.00 97.69 162 ASP A C 1
ATOM 1292 O O . ASP A 1 162 ? 4.093 10.832 -21.994 1.00 97.69 162 ASP A O 1
ATOM 1296 N N . ILE A 1 163 ? 4.325 8.843 -20.994 1.00 97.94 163 ILE A N 1
ATOM 1297 C CA . ILE A 1 163 ? 5.774 8.760 -21.223 1.00 97.94 163 ILE A CA 1
ATOM 1298 C C . ILE A 1 163 ? 6.103 8.570 -22.709 1.00 97.94 163 ILE A C 1
ATOM 1300 O O . ILE A 1 163 ? 7.006 9.242 -23.215 1.00 97.94 163 ILE A O 1
ATOM 1304 N N . ARG A 1 164 ? 5.385 7.698 -23.429 1.00 97.75 164 ARG A N 1
ATOM 1305 C CA . ARG A 1 164 ? 5.562 7.497 -24.882 1.00 97.75 164 ARG A CA 1
ATOM 1306 C C . ARG A 1 164 ? 5.375 8.812 -25.638 1.00 97.75 164 ARG A C 1
ATOM 1308 O O . ARG A 1 164 ? 6.241 9.175 -26.434 1.00 97.75 164 ARG A O 1
ATOM 1315 N N . ASP A 1 165 ? 4.323 9.558 -25.322 1.00 98.12 165 ASP A N 1
ATOM 1316 C CA . ASP A 1 165 ? 3.999 10.824 -25.979 1.00 98.12 165 ASP A CA 1
ATOM 1317 C C . ASP A 1 165 ? 5.049 11.904 -25.688 1.00 98.12 165 ASP A C 1
ATOM 1319 O O . ASP A 1 165 ? 5.596 12.513 -26.610 1.00 98.12 165 ASP A O 1
ATOM 1323 N N . ARG A 1 166 ? 5.408 12.112 -24.414 1.00 97.81 166 ARG A N 1
ATOM 1324 C CA . ARG A 1 166 ? 6.364 13.164 -24.010 1.00 97.81 166 ARG A CA 1
ATOM 1325 C C . ARG A 1 166 ? 7.789 12.920 -24.483 1.00 97.81 166 ARG A C 1
ATOM 1327 O O . ARG A 1 166 ? 8.557 13.869 -24.619 1.00 97.81 166 ARG A O 1
ATOM 1334 N N . THR A 1 167 ? 8.161 11.663 -24.694 1.00 97.94 167 THR A N 1
ATOM 1335 C CA . THR A 1 167 ? 9.535 11.279 -25.046 1.00 97.94 167 THR A CA 1
ATOM 1336 C C . THR A 1 167 ? 9.690 10.900 -26.511 1.00 97.94 167 THR A C 1
ATOM 1338 O O . THR A 1 167 ? 10.773 10.481 -26.917 1.00 97.94 167 THR A O 1
ATOM 1341 N N . ASN A 1 168 ? 8.625 11.052 -27.307 1.00 96.94 168 ASN A N 1
ATOM 1342 C CA . ASN A 1 168 ? 8.572 10.601 -28.692 1.00 96.94 168 ASN A CA 1
ATOM 1343 C C . ASN A 1 168 ? 9.003 9.127 -28.827 1.00 96.94 168 ASN A C 1
ATOM 1345 O O . ASN A 1 168 ? 9.857 8.779 -29.641 1.00 96.94 168 ASN A O 1
ATOM 1349 N N . HIS A 1 169 ? 8.414 8.270 -27.990 1.00 96.69 169 HIS A N 1
ATOM 1350 C CA . HIS A 1 169 ? 8.638 6.824 -27.955 1.00 96.69 169 HIS A CA 1
ATOM 1351 C C . HIS A 1 169 ? 10.094 6.420 -27.662 1.00 96.69 169 HIS A C 1
ATOM 1353 O O . HIS A 1 169 ? 10.580 5.416 -28.183 1.00 96.69 169 HIS A O 1
ATOM 1359 N N . ASN A 1 170 ? 10.802 7.179 -26.818 1.00 98.00 170 ASN A N 1
ATOM 1360 C CA . ASN A 1 170 ? 12.171 6.846 -26.429 1.00 98.00 170 ASN A CA 1
ATOM 1361 C C . ASN A 1 170 ? 12.212 5.513 -25.643 1.00 98.00 170 ASN A C 1
ATOM 1363 O O . ASN A 1 170 ? 11.622 5.435 -24.561 1.00 98.00 170 ASN A O 1
ATOM 1367 N N . PRO A 1 171 ? 12.949 4.486 -26.116 1.00 97.44 171 PRO A N 1
ATOM 1368 C CA . PRO A 1 171 ? 13.001 3.185 -25.447 1.00 97.44 171 PRO A CA 1
ATOM 1369 C C . PRO A 1 171 ? 13.535 3.232 -24.011 1.00 97.44 171 PRO A C 1
ATOM 1371 O O . PRO A 1 171 ? 12.992 2.551 -23.148 1.00 97.44 171 PRO A O 1
ATOM 1374 N N . ALA A 1 172 ? 14.548 4.057 -23.731 1.00 97.88 172 ALA A N 1
ATOM 1375 C CA . ALA A 1 172 ? 15.147 4.149 -22.400 1.00 97.88 172 ALA A CA 1
ATOM 1376 C C . ALA A 1 172 ? 14.171 4.748 -21.376 1.00 97.88 172 ALA A C 1
ATOM 1378 O O . ALA A 1 172 ? 14.090 4.275 -20.246 1.00 97.88 172 ALA A O 1
ATOM 1379 N N . ALA A 1 173 ? 13.379 5.742 -21.789 1.00 97.81 173 ALA A N 1
ATOM 1380 C CA . ALA A 1 173 ? 12.367 6.338 -20.921 1.00 97.81 173 ALA A CA 1
ATOM 1381 C C . ALA A 1 173 ? 11.207 5.372 -20.635 1.00 97.81 173 ALA A C 1
ATOM 1383 O O . ALA A 1 173 ? 10.697 5.322 -19.517 1.00 97.81 173 ALA A O 1
ATOM 1384 N N . ILE A 1 174 ? 10.804 4.574 -21.629 1.00 97.81 174 ILE A N 1
ATOM 1385 C CA . ILE A 1 174 ? 9.782 3.533 -21.450 1.00 97.81 174 ILE A CA 1
ATOM 1386 C C . ILE A 1 174 ? 10.307 2.423 -20.531 1.00 97.81 174 ILE A C 1
ATOM 1388 O O . ILE A 1 174 ? 9.567 1.941 -19.673 1.00 97.81 174 ILE A O 1
ATOM 1392 N N . GLU A 1 175 ? 11.573 2.029 -20.671 1.00 97.44 175 GLU A N 1
ATOM 1393 C CA . GLU A 1 175 ? 12.211 1.044 -19.794 1.00 97.44 175 GLU A CA 1
ATOM 1394 C C . GLU A 1 175 ? 12.259 1.541 -18.342 1.00 97.44 175 GLU A C 1
ATOM 1396 O O . GLU A 1 175 ? 11.873 0.814 -17.427 1.00 97.44 175 GLU A O 1
ATOM 1401 N N . GLU A 1 176 ? 12.661 2.793 -18.120 1.00 97.38 176 GLU A N 1
ATOM 1402 C CA . GLU A 1 176 ? 12.650 3.421 -16.794 1.00 97.38 176 GLU A CA 1
ATOM 1403 C C . GLU A 1 176 ? 11.234 3.479 -16.202 1.00 97.38 176 GLU A C 1
ATOM 1405 O O . GLU A 1 176 ? 11.016 3.073 -15.060 1.00 97.38 176 GLU A O 1
ATOM 1410 N N . ALA A 1 177 ? 10.242 3.894 -16.992 1.00 97.31 177 ALA A N 1
ATOM 1411 C CA . ALA A 1 177 ? 8.845 3.906 -16.570 1.00 97.31 177 ALA A CA 1
ATOM 1412 C C . ALA A 1 177 ? 8.322 2.497 -16.232 1.00 97.31 177 ALA A C 1
ATOM 1414 O O . ALA A 1 177 ? 7.577 2.322 -15.268 1.00 97.31 177 ALA A O 1
ATOM 1415 N N . THR A 1 178 ? 8.750 1.473 -16.972 1.00 97.56 178 THR A N 1
ATOM 1416 C CA . THR A 1 178 ? 8.399 0.069 -16.693 1.00 97.56 178 THR A CA 1
ATOM 1417 C C . THR A 1 178 ? 9.017 -0.403 -15.377 1.00 97.56 178 THR A C 1
AT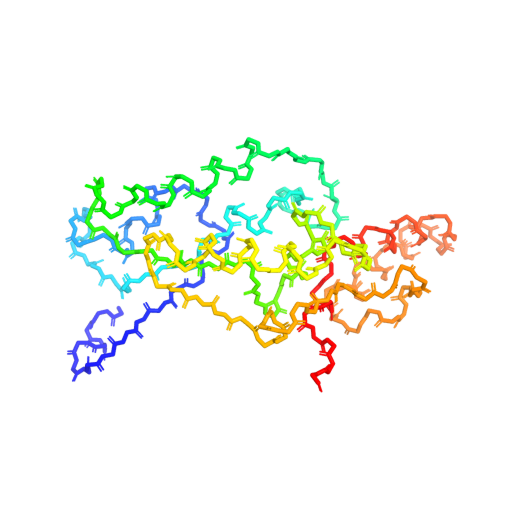OM 1419 O O . THR A 1 178 ? 8.328 -1.022 -14.567 1.00 97.56 178 THR A O 1
ATOM 1422 N N . LYS A 1 179 ? 10.278 -0.042 -15.101 1.00 96.75 179 LYS A N 1
ATOM 1423 C CA . LYS A 1 179 ? 10.930 -0.308 -13.804 1.00 96.75 179 LYS A CA 1
ATOM 1424 C C . LYS A 1 179 ? 10.210 0.385 -12.650 1.00 96.75 179 LYS A C 1
ATOM 1426 O O . LYS A 1 179 ? 10.106 -0.180 -11.565 1.00 96.75 179 LYS A O 1
ATOM 1431 N N . ASN A 1 180 ? 9.677 1.584 -12.874 1.00 96.44 180 ASN A N 1
ATOM 1432 C CA . ASN A 1 180 ? 8.861 2.262 -11.873 1.00 96.44 180 ASN A CA 1
ATOM 1433 C C . ASN A 1 180 ? 7.536 1.531 -11.635 1.00 96.44 180 ASN A C 1
ATOM 1435 O O . ASN A 1 180 ? 7.169 1.325 -10.479 1.00 96.44 180 ASN A O 1
ATOM 1439 N N . LEU A 1 181 ? 6.847 1.090 -12.697 1.00 96.62 181 LEU A N 1
ATOM 1440 C CA . LEU A 1 181 ? 5.622 0.291 -12.579 1.00 96.62 181 LEU A CA 1
ATOM 1441 C C . LEU A 1 181 ? 5.845 -0.989 -11.779 1.00 96.62 181 LEU A C 1
ATOM 1443 O O . LEU A 1 181 ? 5.066 -1.245 -10.867 1.00 96.62 181 LEU A O 1
ATOM 1447 N N . GLN A 1 182 ? 6.934 -1.710 -12.034 1.00 95.88 182 GLN A N 1
ATOM 1448 C CA . GLN A 1 182 ? 7.305 -2.929 -11.307 1.00 95.88 182 GLN A CA 1
ATOM 1449 C C . GLN A 1 182 ? 7.366 -2.748 -9.779 1.00 95.88 182 GLN A C 1
ATOM 1451 O O . GLN A 1 182 ? 7.291 -3.719 -9.038 1.00 95.88 182 GLN A O 1
ATOM 1456 N N . ARG A 1 183 ? 7.509 -1.512 -9.282 1.00 94.12 183 ARG A N 1
ATOM 1457 C CA . ARG A 1 183 ? 7.579 -1.216 -7.842 1.00 94.12 183 ARG A CA 1
ATOM 1458 C C . ARG A 1 183 ? 6.244 -0.794 -7.227 1.00 94.12 183 ARG A C 1
ATOM 1460 O O . ARG A 1 183 ? 6.104 -0.826 -6.006 1.00 94.12 183 ARG A O 1
ATOM 1467 N N . VAL A 1 184 ? 5.293 -0.310 -8.029 1.00 95.06 184 VAL A N 1
ATOM 1468 C CA . VAL A 1 184 ? 4.105 0.419 -7.522 1.00 95.06 184 VAL A CA 1
ATOM 1469 C C . VAL A 1 184 ? 2.799 0.076 -8.240 1.00 95.06 184 VAL A C 1
ATOM 1471 O O . VAL A 1 184 ? 1.745 0.631 -7.906 1.00 95.06 184 VAL A O 1
ATOM 1474 N N . ALA A 1 185 ? 2.840 -0.788 -9.253 1.00 96.50 185 ALA A N 1
ATOM 1475 C CA . ALA A 1 185 ? 1.676 -1.110 -10.055 1.00 96.50 185 ALA A CA 1
ATOM 1476 C C . ALA A 1 185 ? 0.628 -1.871 -9.241 1.00 96.50 185 ALA A C 1
ATOM 1478 O O . ALA A 1 185 ? 0.914 -2.791 -8.479 1.00 96.50 185 ALA A O 1
ATOM 1479 N N . ARG A 1 186 ? -0.635 -1.508 -9.472 1.00 97.19 186 ARG A N 1
ATOM 1480 C CA . ARG A 1 186 ? -1.794 -2.185 -8.866 1.00 97.19 186 ARG A CA 1
ATOM 1481 C C . ARG A 1 186 ? -1.993 -3.586 -9.435 1.00 97.19 186 ARG A C 1
ATOM 1483 O O . ARG A 1 186 ? -2.614 -4.431 -8.806 1.00 97.19 186 ARG A O 1
ATOM 1490 N N . ASP A 1 187 ? -1.486 -3.807 -10.643 1.00 97.88 187 ASP A N 1
ATOM 1491 C CA . ASP A 1 187 ? -1.570 -5.056 -11.393 1.00 97.88 187 ASP A CA 1
ATOM 1492 C C . ASP A 1 187 ? -1.013 -6.250 -10.609 1.00 97.88 187 ASP A C 1
ATOM 1494 O O . ASP A 1 187 ? -1.558 -7.346 -10.699 1.00 97.88 187 ASP A O 1
ATOM 1498 N N . HIS A 1 188 ? -0.002 -6.033 -9.764 1.00 97.75 188 HIS A N 1
ATOM 1499 C CA . HIS A 1 188 ? 0.588 -7.081 -8.931 1.00 97.75 188 HIS A CA 1
ATOM 1500 C C . HIS A 1 188 ? -0.398 -7.711 -7.927 1.00 97.75 188 HIS A C 1
ATOM 1502 O O . HIS A 1 188 ? -0.300 -8.897 -7.617 1.00 97.75 188 HIS A O 1
ATOM 1508 N N . ALA A 1 189 ? -1.403 -6.960 -7.466 1.00 97.75 189 ALA A N 1
ATOM 1509 C CA . ALA A 1 189 ? -2.484 -7.482 -6.624 1.00 97.75 189 ALA A CA 1
ATOM 1510 C C . ALA A 1 189 ? -3.663 -8.066 -7.419 1.00 97.75 189 ALA A C 1
ATOM 1512 O O . ALA A 1 189 ? -4.629 -8.553 -6.832 1.00 97.75 189 ALA A O 1
ATOM 1513 N N . ARG A 1 190 ? -3.625 -7.996 -8.752 1.00 97.75 190 ARG A N 1
ATOM 1514 C CA . ARG A 1 190 ? -4.755 -8.334 -9.635 1.00 97.75 190 ARG A CA 1
ATOM 1515 C C . ARG A 1 190 ? -4.467 -9.513 -10.556 1.00 97.75 190 ARG A C 1
ATOM 1517 O O . ARG A 1 190 ? -5.312 -9.852 -11.383 1.00 97.75 190 ARG A O 1
ATOM 1524 N N . VAL A 1 191 ? -3.295 -10.130 -10.423 1.00 95.25 191 VAL A N 1
ATOM 1525 C CA . VAL A 1 191 ? -3.029 -11.428 -11.042 1.00 95.25 191 VAL A CA 1
ATOM 1526 C C . VAL A 1 191 ? -4.022 -12.467 -10.498 1.00 95.25 191 VAL A C 1
ATOM 1528 O O . VAL A 1 191 ? -4.362 -12.401 -9.313 1.00 95.25 191 VAL A O 1
ATOM 1531 N N . PRO A 1 192 ? -4.521 -13.392 -11.339 1.00 94.25 192 PRO A N 1
ATOM 1532 C CA . PRO A 1 192 ? -5.444 -14.432 -10.893 1.00 94.25 192 PRO A CA 1
ATOM 1533 C C . PRO A 1 192 ? -4.906 -15.238 -9.702 1.00 94.25 192 PRO A C 1
ATOM 1535 O O . PRO A 1 192 ? -3.701 -15.482 -9.619 1.00 94.25 192 PRO A O 1
ATOM 1538 N N . MET A 1 193 ? -5.824 -15.637 -8.814 1.00 88.38 193 MET A N 1
ATOM 1539 C CA . MET A 1 193 ? -5.585 -16.604 -7.732 1.00 88.38 193 MET A CA 1
ATOM 1540 C C . MET A 1 193 ? -5.505 -18.029 -8.264 1.00 88.38 193 MET A C 1
ATOM 1542 O O . MET A 1 193 ? -6.288 -18.340 -9.193 1.00 88.38 193 MET A O 1
#

Sequence (193 aa):
MEQVMAPYDIMTVGELPNTPDLEDVLKYISPNSQSGSQEIDMVFNFDTVNLGQTPGNRFLPISFDNNDFKHCLTKWEKLPETTGAWTTVFLENHDQGRSVSRFVSDLPEFRERVAKMLATLLATMTGTPFLYQGQEIGMIDGPESWSADEYKCVRSFNYIQDIRDRTNHNPAAIEEATKNLQRVARDHARVPM

Foldseek 3Di:
DCVVPVVDPDAFEAEDQPCPDVLVVCCQFFCPRPVNDVVHQEYDDCQLQCQQADVVGRLRGDDDDPVSNVVSQVVQLCCCVVGVGAYEFERDDLQGAANCVQPDHCPPVCQVVSLVVSVVVRVPGGHHYDDAPPSNVRQHFDDLPDALVVQPDPVSVVQLVVQCVVVVNDPVSSNSSSVSCSRGPSVNSVPDD